Protein AF-A0A7C0UW27-F1 (afdb_monomer)

Sequence (219 aa):
MDDLLSWKDFNLKDKTIAVRADLNLPYNPETEELSENPRLYKHVETIKKLQEFRAKIVVLAHQGRKGKSDFISLEKHAELLKKYLGNVKFIKFGESFDYIEKVREGEVVLLDNVRFYEDETADKSIEEHANSELVKKLSPLIDYFILDAFSVAHRCHASVVGFATLKPSLPGPVFETEQTELKKFLKEVETSKNNIFILGGAKLEEPLEIIDNFLDKDV

Nearest PDB structures (foldseek):
  2cun-assembly1_B  TM=8.878E-01  e=6.685E-21  Pyrococcus horikoshii OT3
  1vpe-assembly1_A  TM=8.265E-01  e=1.690E-17  Thermotoga maritima
  7zy7-assembly2_B  TM=8.129E-01  e=1.446E-14  Chlamydomonas reinhardtii
  7la1-assembly1_B  TM=8.405E-01  e=7.575E-14  Mycobacterium avium 104
  7zy7-assembly1_A  TM=8.047E-01  e=4.850E-14  Chlamydomonas reinhardtii

Structure (mmCIF, N/CA/C/O backbone):
data_AF-A0A7C0UW27-F1
#
_entry.id   AF-A0A7C0UW27-F1
#
loop_
_atom_site.group_PDB
_atom_site.id
_atom_site.type_symbol
_atom_site.label_atom_id
_atom_site.label_alt_id
_atom_site.label_comp_id
_atom_site.label_asym_id
_atom_site.label_entity_id
_atom_site.label_seq_id
_atom_site.pdbx_PDB_ins_code
_atom_site.Cartn_x
_atom_site.Cartn_y
_atom_site.Cartn_z
_atom_site.occupancy
_atom_site.B_iso_or_equiv
_atom_site.auth_seq_id
_atom_site.auth_comp_id
_atom_site.auth_asym_id
_atom_site.auth_atom_id
_atom_site.pdbx_PDB_model_num
ATOM 1 N N . MET A 1 1 ? -2.543 -2.556 -25.793 1.00 46.34 1 MET A N 1
ATOM 2 C CA . MET A 1 1 ? -2.722 -2.669 -24.328 1.00 46.34 1 MET A CA 1
ATOM 3 C C . MET A 1 1 ? -2.592 -1.264 -23.737 1.00 46.34 1 MET A C 1
ATOM 5 O O . MET A 1 1 ? -1.661 -0.976 -22.986 1.00 46.34 1 MET A O 1
ATOM 9 N N . ASP A 1 2 ? -3.505 -0.386 -24.166 1.00 49.19 2 ASP A N 1
ATOM 10 C CA . ASP A 1 2 ? -3.608 1.028 -23.764 1.00 49.19 2 ASP A CA 1
ATOM 11 C C . ASP A 1 2 ? -4.792 1.250 -22.799 1.00 49.19 2 ASP A C 1
ATOM 13 O O . ASP A 1 2 ? -5.138 2.379 -22.483 1.00 49.19 2 ASP A O 1
ATOM 17 N N . ASP A 1 3 ? -5.381 0.167 -22.280 1.00 54.66 3 ASP A N 1
ATOM 18 C CA . ASP A 1 3 ? -6.660 0.184 -21.559 1.00 54.66 3 ASP A CA 1
ATOM 19 C C . ASP A 1 3 ? -6.498 0.038 -20.036 1.00 54.66 3 ASP A C 1
ATOM 21 O O . ASP A 1 3 ? -7.248 -0.695 -19.390 1.00 54.66 3 ASP A O 1
ATOM 25 N N . LEU A 1 4 ? -5.497 0.689 -19.436 1.00 59.81 4 LEU A N 1
ATOM 26 C CA . LEU A 1 4 ? -5.495 0.855 -17.981 1.00 59.81 4 LEU A CA 1
ATOM 27 C C . LEU A 1 4 ? -6.217 2.154 -17.644 1.00 59.81 4 LEU A C 1
ATOM 29 O O . LEU A 1 4 ? -5.807 3.235 -18.054 1.00 59.81 4 LEU A O 1
ATOM 33 N N . LEU A 1 5 ? -7.303 2.014 -16.892 1.00 66.94 5 LEU A N 1
ATOM 34 C CA . LEU A 1 5 ? -8.060 3.116 -16.319 1.00 66.94 5 LEU A CA 1
ATOM 35 C C . LEU A 1 5 ? -7.128 3.988 -15.469 1.00 66.94 5 LEU A C 1
ATOM 37 O O . LEU A 1 5 ? -6.545 3.481 -14.511 1.00 66.94 5 LEU A O 1
ATOM 41 N N . SER A 1 6 ? -6.980 5.277 -15.791 1.00 72.50 6 SER A N 1
ATOM 42 C CA . SER A 1 6 ? -6.187 6.167 -14.943 1.00 72.50 6 SER A CA 1
ATOM 43 C C . SER A 1 6 ? -6.997 6.543 -13.713 1.00 72.50 6 SER A C 1
ATOM 45 O O . SER A 1 6 ? -8.177 6.878 -13.801 1.00 72.50 6 SER A O 1
ATOM 47 N N . TRP A 1 7 ? -6.357 6.564 -12.546 1.00 73.62 7 TRP A N 1
ATOM 48 C CA . TRP A 1 7 ? -6.988 7.016 -11.301 1.00 73.62 7 TRP A CA 1
ATOM 49 C C . TRP A 1 7 ? -7.522 8.459 -11.376 1.00 73.62 7 TRP A C 1
ATOM 51 O O . TRP A 1 7 ? -8.413 8.821 -10.610 1.00 73.62 7 TRP A O 1
ATOM 61 N N . LYS A 1 8 ? -7.018 9.266 -12.320 1.00 73.31 8 LYS A N 1
ATOM 62 C CA . LYS A 1 8 ? -7.479 10.637 -12.599 1.00 73.31 8 LYS A CA 1
ATOM 63 C C . LYS A 1 8 ? -8.840 10.703 -13.290 1.00 73.31 8 LYS A C 1
ATOM 65 O O . LYS A 1 8 ? -9.497 11.737 -13.207 1.00 73.31 8 LYS A O 1
ATOM 70 N N . ASP A 1 9 ? -9.262 9.626 -13.946 1.00 77.25 9 ASP A N 1
ATOM 71 C CA . ASP A 1 9 ? -10.535 9.576 -14.673 1.00 77.25 9 ASP A CA 1
ATOM 72 C C . ASP A 1 9 ? -11.724 9.285 -13.738 1.00 77.25 9 ASP A C 1
ATOM 74 O O . ASP A 1 9 ? -12.884 9.326 -14.151 1.00 77.25 9 ASP A O 1
ATOM 78 N N . PHE A 1 10 ? -11.449 9.009 -12.457 1.00 79.81 10 PHE A N 1
ATOM 79 C CA . PHE A 1 10 ? -12.443 8.627 -11.461 1.00 79.81 10 PHE A CA 1
ATOM 80 C C . PHE A 1 10 ? -12.701 9.748 -10.464 1.00 79.81 10 PHE A C 1
ATOM 82 O O . PHE A 1 10 ? -11.793 10.412 -9.966 1.00 79.81 10 PHE A O 1
ATOM 89 N N . ASN A 1 11 ? -13.972 9.913 -10.098 1.00 86.50 11 ASN A N 1
ATOM 90 C CA . ASN A 1 11 ? -14.336 10.773 -8.983 1.00 86.50 11 ASN A CA 1
ATOM 91 C C . ASN A 1 11 ? -14.043 10.056 -7.654 1.00 86.50 11 ASN A C 1
ATOM 93 O O . ASN A 1 11 ? -14.846 9.247 -7.184 1.00 86.50 11 ASN A O 1
ATOM 97 N N . LEU A 1 12 ? -12.886 10.363 -7.065 1.00 91.31 12 LEU A N 1
ATOM 98 C CA . LEU A 1 12 ? -12.426 9.792 -5.793 1.00 91.31 12 LEU A CA 1
ATOM 99 C C . LEU A 1 12 ? -12.875 10.601 -4.565 1.00 91.31 12 LEU A C 1
ATOM 101 O O . LEU A 1 12 ? -12.578 10.223 -3.431 1.00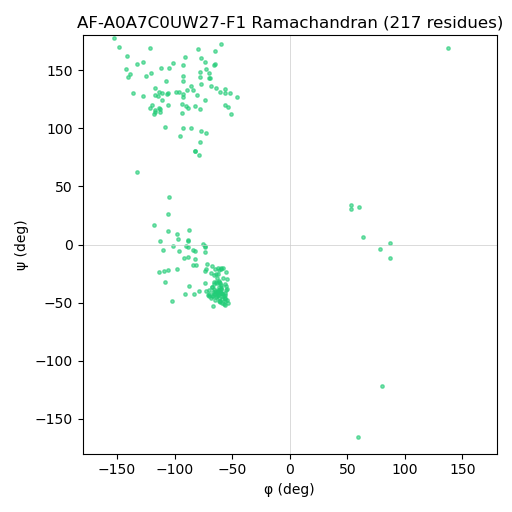 91.31 12 LEU A O 1
ATOM 105 N N . LYS A 1 13 ? -13.594 11.708 -4.769 1.00 93.75 13 LYS A N 1
ATOM 106 C CA . LYS A 1 13 ? -14.084 12.551 -3.680 1.00 93.75 13 LYS A CA 1
ATOM 107 C C . LYS A 1 13 ? -15.091 11.799 -2.809 1.00 93.75 13 LYS A C 1
ATOM 109 O O . LYS A 1 13 ? -15.999 11.155 -3.328 1.00 93.75 13 LYS A O 1
ATOM 114 N N . ASP A 1 14 ? -14.938 11.911 -1.490 1.00 94.19 14 ASP A N 1
ATOM 115 C CA . ASP A 1 14 ? -15.786 11.295 -0.454 1.00 94.19 14 ASP A CA 1
ATOM 116 C C . ASP A 1 14 ? -15.775 9.751 -0.457 1.00 94.19 14 ASP A C 1
ATOM 118 O O . ASP A 1 14 ? -16.502 9.112 0.310 1.00 94.19 14 ASP A O 1
ATOM 122 N N . LYS A 1 15 ? -14.918 9.149 -1.291 1.00 96.88 15 LYS A N 1
ATOM 123 C CA . LYS A 1 15 ? -14.744 7.705 -1.449 1.00 96.88 15 LYS A CA 1
ATOM 124 C C . LYS A 1 15 ? -13.645 7.176 -0.545 1.00 96.88 15 LYS A C 1
ATOM 126 O O . LYS A 1 15 ? -12.639 7.853 -0.330 1.00 96.88 15 LYS A O 1
ATOM 131 N N . THR A 1 16 ? -13.823 5.958 -0.041 1.00 98.06 16 THR A N 1
ATOM 132 C CA . THR A 1 16 ? -12.788 5.260 0.723 1.00 98.06 16 THR A CA 1
ATOM 133 C C . THR A 1 16 ? -11.883 4.477 -0.215 1.00 98.06 16 THR A C 1
ATOM 135 O O . THR A 1 16 ? -12.319 3.564 -0.912 1.00 98.06 16 THR A O 1
ATOM 138 N N . ILE A 1 17 ? -10.606 4.839 -0.241 1.00 97.75 17 ILE A N 1
ATOM 139 C CA . ILE A 1 17 ? -9.614 4.325 -1.179 1.00 97.75 17 ILE A CA 1
ATOM 140 C C . ILE A 1 17 ? -8.585 3.510 -0.405 1.00 97.75 17 ILE A C 1
ATOM 142 O O . ILE A 1 17 ? -7.861 4.060 0.426 1.00 97.75 17 ILE A O 1
ATOM 146 N N . ALA A 1 18 ? -8.487 2.212 -0.696 1.00 98.38 18 ALA A N 1
ATOM 147 C CA . ALA A 1 18 ? -7.334 1.430 -0.268 1.00 98.38 18 ALA A CA 1
ATOM 148 C C . ALA A 1 18 ? -6.168 1.670 -1.227 1.00 98.38 18 ALA A C 1
ATOM 150 O O . ALA A 1 18 ? -6.324 1.502 -2.432 1.00 98.38 18 ALA A O 1
ATOM 151 N N . VAL A 1 19 ? -4.994 2.014 -0.706 1.00 98.25 19 VAL A N 1
ATOM 152 C CA . VAL A 1 19 ? -3.784 2.254 -1.497 1.00 98.25 19 VAL A CA 1
ATOM 153 C C . VAL A 1 19 ? -2.692 1.302 -1.046 1.00 98.25 19 VAL A C 1
ATOM 155 O O . VAL A 1 19 ? -2.224 1.372 0.091 1.00 98.25 19 VAL A O 1
ATOM 158 N N . ARG A 1 20 ? -2.240 0.428 -1.945 1.00 98.50 20 ARG A N 1
ATOM 159 C CA . ARG A 1 20 ? -1.080 -0.430 -1.713 1.00 98.50 20 ARG A CA 1
ATOM 160 C C . ARG A 1 20 ? 0.200 0.318 -2.076 1.00 98.50 20 ARG A C 1
ATOM 162 O O . ARG A 1 20 ? 0.559 0.387 -3.248 1.00 98.50 20 ARG A O 1
ATOM 169 N N . ALA A 1 21 ? 0.887 0.848 -1.065 1.00 98.38 21 ALA A N 1
ATOM 170 C CA . ALA A 1 21 ? 2.138 1.599 -1.195 1.00 98.38 21 ALA A CA 1
ATOM 171 C C . ALA A 1 21 ? 3.369 0.746 -0.836 1.00 98.38 21 ALA A C 1
ATOM 173 O O . ALA A 1 21 ? 3.273 -0.224 -0.075 1.00 98.38 21 ALA A O 1
ATOM 174 N N . ASP A 1 22 ? 4.542 1.106 -1.360 1.00 97.50 22 ASP A N 1
ATOM 175 C CA . ASP A 1 22 ? 5.813 0.491 -0.971 1.00 97.50 22 ASP A CA 1
ATOM 176 C C . ASP A 1 22 ? 6.498 1.333 0.112 1.00 97.50 22 ASP A C 1
ATOM 178 O O . ASP A 1 22 ? 7.236 2.279 -0.163 1.00 97.50 22 ASP A O 1
ATOM 182 N N . LEU A 1 23 ? 6.237 0.966 1.367 1.00 97.50 23 LEU A N 1
ATOM 183 C CA . LEU A 1 23 ? 6.883 1.543 2.547 1.00 97.50 23 LEU A CA 1
ATOM 184 C C . LEU A 1 23 ? 7.914 0.584 3.161 1.00 97.50 23 LEU A C 1
ATOM 186 O O . LEU A 1 23 ? 8.171 0.649 4.360 1.00 97.50 23 LEU A O 1
ATOM 190 N N . ASN A 1 24 ? 8.496 -0.319 2.364 1.00 97.19 24 ASN A N 1
ATOM 191 C CA . ASN A 1 24 ? 9.590 -1.163 2.829 1.00 97.19 24 ASN A CA 1
ATOM 192 C C . ASN A 1 24 ? 10.889 -0.342 2.836 1.00 97.19 24 ASN A C 1
ATOM 194 O O . ASN A 1 24 ? 11.604 -0.269 1.831 1.00 97.19 24 ASN A O 1
ATOM 198 N N . LEU A 1 25 ? 11.148 0.330 3.954 1.00 96.50 25 LEU A N 1
ATOM 199 C CA . LEU A 1 25 ? 12.251 1.268 4.130 1.00 96.50 25 LEU A CA 1
ATOM 200 C C . LEU A 1 25 ? 13.488 0.564 4.705 1.00 96.50 25 LEU A C 1
ATOM 202 O O . LEU A 1 25 ? 13.354 -0.453 5.393 1.00 96.50 25 LEU A O 1
ATOM 206 N N . PRO A 1 26 ? 14.702 1.092 4.457 1.00 95.25 26 PRO A N 1
ATOM 207 C CA . PRO A 1 26 ? 15.886 0.648 5.175 1.00 95.25 26 PRO A CA 1
ATOM 208 C C . PRO A 1 26 ? 15.676 0.813 6.681 1.00 95.25 26 PRO A C 1
ATOM 210 O O . PRO A 1 26 ? 15.264 1.878 7.147 1.00 95.25 26 PRO A O 1
ATOM 213 N N . TYR A 1 27 ? 15.959 -0.254 7.418 1.00 95.69 27 TYR A N 1
ATOM 214 C CA . TYR A 1 27 ? 15.773 -0.334 8.858 1.00 95.69 27 TYR A CA 1
ATOM 215 C C . TYR A 1 27 ? 17.072 -0.789 9.513 1.00 95.69 27 TYR A C 1
ATOM 217 O O . TYR A 1 27 ? 17.643 -1.806 9.109 1.00 95.69 27 TYR A O 1
ATOM 225 N N . ASN A 1 28 ? 17.531 -0.044 10.515 1.00 95.69 28 ASN A N 1
ATOM 226 C CA . ASN A 1 28 ? 18.658 -0.451 11.340 1.00 95.69 28 ASN A CA 1
ATOM 227 C C . ASN A 1 28 ? 18.124 -1.191 12.579 1.00 95.69 28 ASN A C 1
ATOM 229 O O . ASN A 1 28 ? 17.487 -0.553 13.409 1.00 95.69 28 ASN A O 1
ATOM 233 N N . PRO A 1 29 ? 18.368 -2.502 12.744 1.00 92.94 29 PRO A N 1
ATOM 234 C CA . PRO A 1 29 ? 17.862 -3.251 13.892 1.00 92.94 29 PRO A CA 1
ATOM 235 C C . PRO A 1 29 ? 18.564 -2.923 15.217 1.00 92.94 29 PRO A C 1
ATOM 237 O O . PRO A 1 29 ? 18.024 -3.263 16.262 1.00 92.94 29 PRO A O 1
ATOM 240 N N . GLU A 1 30 ? 19.737 -2.286 15.194 1.00 94.19 30 GLU A N 1
ATOM 241 C CA . GLU A 1 30 ? 20.477 -1.907 16.406 1.00 94.19 30 GLU A CA 1
ATOM 242 C C . GLU A 1 30 ? 19.970 -0.586 16.992 1.00 94.19 30 GLU A C 1
ATOM 244 O O . GLU A 1 30 ? 19.803 -0.470 18.203 1.00 94.19 30 GLU A O 1
ATOM 249 N N . THR A 1 31 ? 19.711 0.408 16.136 1.00 95.06 31 THR A N 1
ATOM 250 C CA . THR A 1 31 ? 19.151 1.710 16.551 1.00 95.06 31 THR A CA 1
ATOM 251 C C . THR A 1 31 ? 17.625 1.740 16.486 1.00 95.06 31 THR A C 1
ATOM 253 O O . THR A 1 31 ? 16.985 2.661 16.987 1.00 95.06 31 THR A O 1
ATOM 256 N N . GLU A 1 32 ? 17.042 0.722 15.857 1.00 92.62 32 GLU A N 1
ATOM 257 C CA . GLU A 1 32 ? 15.642 0.628 15.474 1.00 92.62 32 GLU A CA 1
ATOM 258 C C . GLU A 1 32 ? 15.122 1.821 14.646 1.00 92.62 32 GLU A C 1
ATOM 260 O O . GLU A 1 32 ? 13.939 2.186 14.717 1.00 92.62 32 GLU A O 1
ATOM 265 N N . GLU A 1 33 ? 15.999 2.444 13.861 1.00 93.75 33 GLU A N 1
ATOM 266 C CA . GLU A 1 33 ? 15.680 3.615 13.046 1.00 93.75 33 GLU A CA 1
ATOM 267 C C . GLU A 1 33 ? 15.247 3.231 11.628 1.00 93.75 33 GLU A C 1
ATOM 269 O O . GLU A 1 33 ? 15.823 2.346 10.988 1.00 93.75 33 GLU A O 1
ATOM 274 N N . LEU A 1 34 ? 14.246 3.952 11.113 1.00 94.94 34 LEU A N 1
ATOM 275 C CA . LEU A 1 34 ? 13.832 3.906 9.712 1.00 94.94 34 LEU A CA 1
ATOM 276 C C . LEU A 1 34 ? 14.493 5.044 8.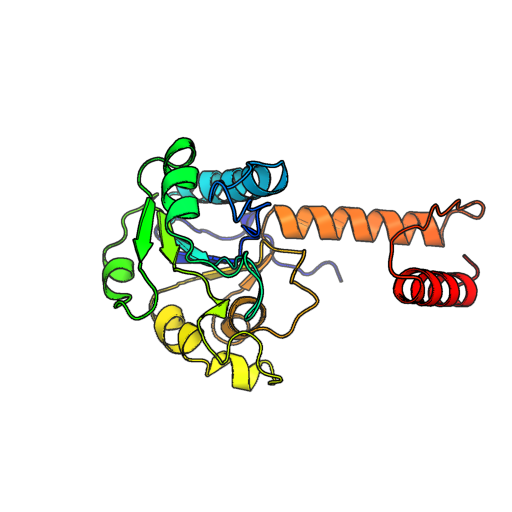943 1.00 94.94 34 LEU A C 1
ATOM 278 O O . LEU A 1 34 ? 14.411 6.203 9.348 1.00 94.94 34 LEU A O 1
ATOM 282 N N . SER A 1 35 ? 15.095 4.719 7.802 1.00 94.31 35 SER A N 1
ATOM 283 C CA . SER A 1 35 ? 15.672 5.723 6.910 1.00 94.31 35 SER A CA 1
ATOM 284 C C . SER A 1 35 ? 14.674 6.153 5.843 1.00 94.31 35 SER A C 1
ATOM 286 O O . SER A 1 35 ? 14.129 5.336 5.098 1.00 94.31 35 SER A O 1
ATOM 288 N N . GLU A 1 36 ? 14.471 7.461 5.738 1.00 94.94 36 GLU A N 1
ATOM 289 C CA . GLU A 1 36 ? 13.678 8.068 4.675 1.00 94.94 36 GLU A CA 1
ATOM 290 C C . GLU A 1 36 ? 14.418 7.962 3.338 1.00 94.94 36 GLU A C 1
ATOM 292 O O . GLU A 1 36 ? 15.645 8.060 3.275 1.00 94.94 36 GLU A O 1
ATOM 297 N N . ASN A 1 37 ? 13.687 7.746 2.247 1.00 93.81 37 ASN A N 1
ATOM 298 C CA . ASN A 1 37 ? 14.280 7.589 0.923 1.00 93.81 37 ASN A CA 1
ATOM 299 C C . ASN A 1 37 ? 13.338 8.123 -0.175 1.00 93.81 37 ASN A C 1
ATOM 301 O O . ASN A 1 37 ? 12.165 8.393 0.092 1.00 93.81 37 ASN A O 1
ATOM 305 N N . PRO A 1 38 ? 13.806 8.248 -1.432 1.00 94.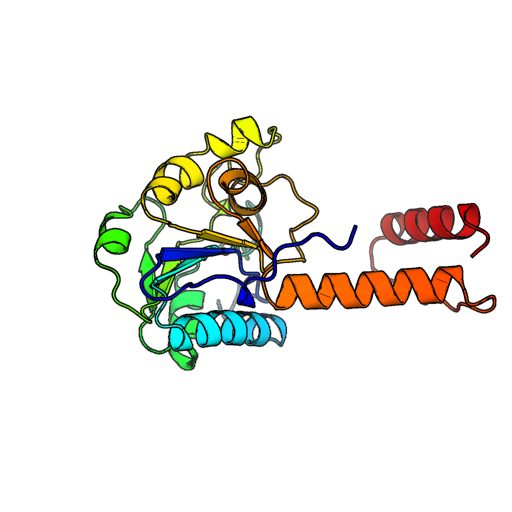25 38 PRO A N 1
ATOM 306 C CA . PRO A 1 38 ? 12.974 8.730 -2.537 1.00 94.25 38 PRO A CA 1
ATOM 307 C C . PRO A 1 38 ? 11.669 7.951 -2.747 1.00 94.25 38 PRO A C 1
ATOM 309 O O . PRO A 1 38 ? 10.673 8.521 -3.185 1.00 94.25 38 PRO A O 1
ATOM 312 N N . ARG A 1 39 ? 11.648 6.655 -2.412 1.00 92.12 39 ARG A N 1
ATOM 313 C CA . ARG A 1 39 ? 10.457 5.808 -2.533 1.00 92.12 39 ARG A CA 1
ATOM 314 C C . ARG A 1 39 ? 9.360 6.233 -1.557 1.00 92.12 39 ARG A C 1
ATOM 316 O O . ARG A 1 39 ? 8.210 6.345 -1.973 1.00 92.12 39 ARG A O 1
ATOM 323 N N . LEU A 1 40 ? 9.712 6.515 -0.300 1.00 96.38 40 LEU A N 1
ATOM 324 C CA . LEU A 1 40 ? 8.773 7.066 0.681 1.00 96.38 40 LEU A CA 1
ATOM 325 C C . LEU A 1 40 ? 8.108 8.331 0.134 1.00 96.38 40 LEU A C 1
ATOM 327 O O . LEU A 1 40 ? 6.884 8.431 0.138 1.00 96.38 40 LEU A O 1
ATOM 331 N N . TYR A 1 41 ? 8.911 9.272 -0.370 1.00 97.62 41 TYR A N 1
ATOM 332 C CA . TYR A 1 41 ? 8.408 10.559 -0.847 1.00 97.62 41 TYR A CA 1
ATOM 333 C C . TYR A 1 41 ? 7.452 10.410 -2.035 1.00 97.62 41 TYR A C 1
ATOM 335 O O . TYR A 1 41 ? 6.392 11.031 -2.028 1.00 97.62 41 TYR A O 1
ATOM 343 N N . LYS A 1 42 ? 7.752 9.519 -2.990 1.00 97.19 42 LYS A N 1
ATOM 344 C CA . LYS A 1 42 ? 6.849 9.210 -4.113 1.00 97.19 42 LYS A CA 1
ATOM 345 C C . LYS A 1 42 ? 5.461 8.749 -3.635 1.00 97.19 42 LYS A C 1
ATOM 347 O O . LYS A 1 42 ? 4.447 9.247 -4.116 1.00 97.19 42 LYS A O 1
ATOM 352 N N . HIS A 1 43 ? 5.393 7.841 -2.660 1.00 97.81 43 HIS A N 1
ATOM 353 C CA . HIS A 1 43 ? 4.104 7.368 -2.134 1.00 97.81 43 HIS A CA 1
ATOM 354 C C . HIS A 1 43 ? 3.401 8.398 -1.243 1.00 97.81 43 HIS A C 1
ATOM 356 O O . HIS A 1 43 ? 2.174 8.492 -1.259 1.00 97.81 43 HIS A O 1
ATOM 362 N N . VAL A 1 44 ? 4.156 9.210 -0.499 1.00 98.19 44 VAL A N 1
ATOM 363 C CA . VAL A 1 44 ? 3.611 10.367 0.227 1.00 98.19 44 VAL A CA 1
ATOM 364 C C . VAL A 1 44 ? 2.932 11.334 -0.743 1.00 98.19 44 VAL A C 1
ATOM 366 O O . VAL A 1 44 ? 1.835 11.801 -0.452 1.00 98.19 44 VAL A O 1
ATOM 369 N N . GLU A 1 45 ? 3.526 11.607 -1.907 1.00 97.44 45 GLU A N 1
ATOM 370 C CA . GLU A 1 45 ? 2.900 12.440 -2.940 1.00 97.44 45 GLU A CA 1
ATOM 371 C C . GLU A 1 45 ? 1.608 11.826 -3.488 1.00 97.44 45 GLU A C 1
ATOM 373 O O . GLU A 1 45 ? 0.627 12.549 -3.665 1.00 97.44 45 GLU A O 1
ATOM 378 N N . THR A 1 46 ? 1.567 10.507 -3.717 1.00 96.56 46 THR A N 1
ATOM 379 C CA . THR A 1 46 ? 0.320 9.815 -4.085 1.00 96.56 46 THR A CA 1
ATOM 380 C C . THR A 1 46 ? -0.764 10.048 -3.033 1.00 96.56 46 THR A C 1
ATOM 382 O O . THR A 1 46 ? -1.880 10.443 -3.371 1.00 96.56 46 THR A O 1
ATOM 385 N N . ILE A 1 47 ? -0.444 9.856 -1.751 1.00 97.69 47 ILE A N 1
ATOM 386 C CA . ILE A 1 47 ? -1.425 10.009 -0.671 1.00 97.69 47 ILE A CA 1
ATOM 387 C C . ILE A 1 47 ? -1.874 11.470 -0.538 1.00 97.69 47 ILE A C 1
ATOM 389 O O . ILE A 1 47 ? -3.070 11.719 -0.403 1.00 97.69 47 ILE A O 1
ATOM 393 N N . LYS A 1 48 ? -0.961 12.442 -0.662 1.00 97.12 48 LYS A N 1
ATOM 394 C CA . LYS A 1 48 ? -1.307 13.874 -0.665 1.00 97.12 48 LYS A CA 1
ATOM 395 C C . LYS A 1 48 ? -2.300 14.226 -1.767 1.00 97.12 48 LYS A C 1
ATOM 397 O O . LYS A 1 48 ? -3.285 14.899 -1.489 1.00 97.12 48 LYS A O 1
ATOM 402 N N . LYS A 1 49 ? -2.105 13.715 -2.986 1.00 95.19 49 LYS A N 1
ATOM 403 C CA . LYS A 1 49 ? -3.055 13.929 -4.093 1.00 95.19 49 LYS A CA 1
ATOM 404 C C . LYS A 1 49 ? -4.446 13.381 -3.766 1.00 95.19 49 LYS A C 1
ATOM 406 O O . LYS A 1 49 ? -5.451 14.015 -4.069 1.00 95.19 49 LYS A O 1
ATOM 411 N N . LEU A 1 50 ? -4.527 12.232 -3.095 1.00 95.75 50 LEU A N 1
ATOM 412 C CA . LEU A 1 50 ? -5.809 11.694 -2.630 1.00 95.75 50 LEU A CA 1
ATOM 413 C C . LEU A 1 50 ? -6.435 12.557 -1.522 1.00 95.75 50 LEU A C 1
ATOM 415 O O . LEU A 1 50 ? -7.654 12.740 -1.515 1.00 95.75 50 LEU A O 1
ATOM 419 N N . GLN A 1 51 ? -5.628 13.135 -0.622 1.00 95.56 51 GLN A N 1
ATOM 420 C CA . GLN A 1 51 ? -6.116 14.106 0.367 1.00 95.56 51 GLN A CA 1
ATOM 421 C C . GLN A 1 51 ? -6.671 15.368 -0.311 1.00 95.56 51 GLN A C 1
ATOM 423 O O . GLN A 1 51 ? -7.736 15.847 0.075 1.00 95.56 51 GLN A O 1
ATOM 428 N N . GLU A 1 52 ? -6.002 15.877 -1.350 1.00 94.00 52 GLU A N 1
ATOM 429 C CA . GLU A 1 52 ? -6.459 17.022 -2.155 1.00 94.00 52 GLU A CA 1
ATOM 430 C C . GLU A 1 52 ? -7.796 16.736 -2.853 1.00 94.00 52 GLU A C 1
ATOM 432 O O . GLU A 1 52 ? -8.672 17.601 -2.911 1.00 94.00 52 GLU A O 1
ATOM 437 N N . PHE A 1 53 ? -8.002 15.497 -3.306 1.00 92.75 53 PHE A N 1
ATOM 438 C CA . PHE A 1 53 ? -9.284 15.026 -3.836 1.00 92.75 53 PHE A CA 1
ATOM 439 C C . PHE A 1 53 ? -10.357 14.796 -2.772 1.00 92.75 53 PHE A C 1
ATOM 441 O O . PHE A 1 53 ? -11.489 14.471 -3.124 1.00 92.75 53 PHE A O 1
ATOM 448 N N . ARG A 1 54 ? -10.040 15.000 -1.487 1.00 95.06 54 ARG A N 1
ATOM 449 C CA . ARG A 1 54 ? -10.944 14.764 -0.352 1.00 95.06 54 ARG A CA 1
ATOM 450 C C . ARG A 1 54 ? -11.402 13.303 -0.269 1.00 95.06 54 ARG A C 1
ATOM 452 O O . ARG A 1 54 ? -12.510 13.012 0.174 1.00 95.06 54 ARG A O 1
ATOM 459 N N . ALA A 1 55 ? -10.546 12.374 -0.687 1.00 96.50 55 ALA A N 1
ATOM 460 C CA . ALA A 1 55 ? -10.759 10.948 -0.478 1.00 96.50 55 ALA A CA 1
ATOM 461 C C . ALA A 1 55 ? -10.510 10.567 0.992 1.00 96.50 55 ALA A C 1
ATOM 463 O O . ALA A 1 55 ? -9.770 11.243 1.708 1.00 96.50 55 ALA A O 1
ATOM 464 N N . LYS A 1 56 ? -11.101 9.461 1.440 1.00 97.81 56 LYS A N 1
ATOM 465 C CA . LYS A 1 56 ? -10.791 8.801 2.717 1.00 97.81 56 LYS A CA 1
ATOM 466 C C . LYS A 1 56 ? -9.755 7.721 2.429 1.00 97.81 56 LYS A C 1
ATOM 468 O O . LYS A 1 56 ? -10.015 6.854 1.599 1.00 97.81 56 LYS A O 1
ATOM 473 N N . ILE A 1 57 ? -8.575 7.763 3.041 1.00 98.44 57 ILE A N 1
ATOM 474 C CA . ILE A 1 57 ? -7.445 6.946 2.569 1.00 98.44 57 ILE A CA 1
ATOM 475 C C . ILE A 1 57 ? -7.110 5.836 3.563 1.00 98.44 57 ILE A C 1
ATOM 477 O O . ILE A 1 57 ? -6.903 6.100 4.743 1.00 98.44 57 ILE A O 1
ATOM 481 N N . VAL A 1 58 ? -6.988 4.602 3.071 1.00 98.69 58 VAL A N 1
ATOM 482 C CA . VAL A 1 58 ? -6.488 3.444 3.822 1.00 98.69 58 VAL A CA 1
ATOM 483 C C . VAL A 1 58 ? -5.217 2.931 3.151 1.00 98.69 58 VAL A C 1
ATOM 485 O O . VAL A 1 58 ? -5.249 2.414 2.041 1.00 98.69 58 VAL A O 1
ATOM 488 N N . VAL A 1 59 ? -4.076 3.065 3.813 1.00 98.81 59 VAL A N 1
ATOM 489 C CA . VAL A 1 59 ? -2.766 2.676 3.293 1.00 98.81 59 VAL A CA 1
ATOM 490 C C . VAL A 1 59 ? -2.438 1.249 3.721 1.00 98.81 59 VAL A C 1
ATOM 492 O O . VAL A 1 59 ? -2.495 0.905 4.903 1.00 98.81 59 VAL A O 1
ATOM 495 N N . LEU A 1 60 ? -2.055 0.436 2.739 1.00 98.81 60 LEU A N 1
ATOM 496 C CA . LEU A 1 60 ? -1.561 -0.926 2.894 1.00 98.81 60 LEU A CA 1
ATOM 497 C C . LEU A 1 60 ? -0.075 -0.960 2.539 1.00 98.81 60 LEU A C 1
ATOM 499 O O . LEU A 1 60 ? 0.326 -0.593 1.431 1.00 98.81 60 LEU A O 1
ATOM 503 N N . ALA A 1 61 ? 0.745 -1.439 3.464 1.00 98.56 61 ALA A N 1
ATOM 504 C CA . ALA A 1 61 ? 2.192 -1.495 3.314 1.00 98.56 61 ALA A CA 1
ATOM 505 C C . ALA A 1 61 ? 2.766 -2.783 3.917 1.00 98.56 61 ALA A C 1
ATOM 507 O O . ALA A 1 61 ? 2.116 -3.460 4.709 1.00 98.56 61 ALA A O 1
ATOM 508 N N . HIS A 1 62 ? 3.991 -3.139 3.532 1.00 98.44 62 HIS A N 1
ATOM 509 C CA . HIS A 1 62 ? 4.752 -4.170 4.235 1.00 98.44 62 HIS A CA 1
ATOM 510 C C . HIS A 1 62 ? 6.134 -3.637 4.607 1.00 98.44 62 HIS A C 1
ATOM 512 O O . HIS A 1 62 ? 6.651 -2.758 3.921 1.00 98.44 62 HIS A O 1
ATOM 518 N N . GLN A 1 63 ? 6.742 -4.239 5.626 1.00 97.94 63 GLN A N 1
ATOM 519 C CA . GLN A 1 63 ? 8.134 -4.016 6.011 1.00 97.94 63 GLN A CA 1
ATOM 520 C C . GLN A 1 63 ? 8.799 -5.367 6.308 1.00 97.94 63 GLN A C 1
ATOM 522 O O . GLN A 1 63 ? 8.235 -6.205 7.014 1.00 97.94 63 GLN A O 1
ATOM 527 N N . GLY A 1 64 ? 9.974 -5.604 5.728 1.00 96.25 64 GLY A N 1
ATOM 528 C CA . GLY A 1 64 ? 10.760 -6.815 5.958 1.00 96.25 64 GLY A CA 1
ATOM 529 C C . GLY A 1 64 ? 10.054 -8.122 5.595 1.00 96.25 64 GLY A C 1
ATOM 530 O O . GLY A 1 64 ? 9.052 -8.153 4.870 1.00 96.25 64 GLY A O 1
ATOM 531 N N . ARG A 1 65 ? 10.604 -9.248 6.055 1.00 94.50 65 ARG A N 1
ATOM 532 C CA . ARG A 1 65 ? 10.072 -10.605 5.804 1.00 94.50 65 ARG A CA 1
ATOM 533 C C . ARG A 1 65 ? 10.190 -11.471 7.053 1.00 94.50 65 ARG A C 1
ATOM 535 O O . ARG A 1 65 ? 11.200 -11.381 7.740 1.00 94.50 65 ARG A O 1
ATOM 542 N N . LYS A 1 66 ? 9.217 -12.356 7.303 1.00 92.50 66 LYS A N 1
ATOM 543 C CA . LYS A 1 66 ? 9.219 -13.278 8.456 1.00 92.50 66 LYS A CA 1
ATOM 544 C C . LYS A 1 66 ? 10.591 -13.952 8.615 1.00 92.50 66 LYS A C 1
ATOM 546 O O . LYS A 1 66 ? 11.131 -14.503 7.657 1.00 92.50 66 LYS A O 1
ATOM 551 N N . GLY A 1 67 ? 11.168 -13.854 9.814 1.00 93.00 67 GLY A N 1
ATOM 552 C CA . GLY A 1 67 ? 12.510 -14.363 10.129 1.00 93.00 67 GLY A CA 1
ATOM 553 C C . GLY A 1 67 ? 13.676 -13.405 9.836 1.00 93.00 67 GLY A C 1
ATOM 554 O O . GLY A 1 67 ? 14.827 -13.780 10.052 1.00 93.00 67 GLY A O 1
ATOM 555 N N . LYS A 1 68 ? 13.421 -12.183 9.357 1.00 95.12 68 LYS A N 1
ATOM 556 C CA . LYS A 1 68 ? 14.423 -11.114 9.223 1.00 95.12 68 LYS A CA 1
ATOM 557 C C . LYS A 1 68 ? 14.243 -10.060 10.314 1.00 95.12 68 LYS A C 1
ATOM 559 O O . LYS A 1 68 ? 13.137 -9.851 10.804 1.00 95.12 68 LYS A O 1
ATOM 564 N N . SER A 1 69 ? 15.338 -9.401 10.686 1.00 94.94 69 SER A N 1
ATOM 565 C CA . SER A 1 69 ? 15.366 -8.382 11.744 1.00 94.94 69 SER A CA 1
ATOM 566 C C . SER A 1 69 ? 14.589 -7.112 11.390 1.00 94.94 69 SER A C 1
ATOM 568 O O . SER A 1 69 ? 14.217 -6.357 12.280 1.00 94.94 69 SER A O 1
ATOM 570 N N . ASP A 1 70 ? 14.312 -6.894 10.106 1.00 95.50 70 ASP A N 1
ATOM 571 C CA . ASP A 1 70 ? 13.488 -5.800 9.601 1.00 95.50 70 ASP A CA 1
ATOM 572 C C . ASP A 1 70 ? 11.994 -6.150 9.536 1.00 95.50 70 ASP A C 1
ATOM 574 O O . ASP A 1 70 ? 11.209 -5.346 9.051 1.00 95.50 70 ASP A O 1
ATOM 578 N N . PHE A 1 71 ? 11.562 -7.327 10.000 1.00 97.75 71 PHE A N 1
ATOM 579 C CA . PHE A 1 71 ? 10.151 -7.717 10.018 1.00 97.75 71 PHE A CA 1
ATOM 580 C C . PHE A 1 71 ? 9.426 -7.146 11.235 1.00 97.75 71 PHE A C 1
ATOM 582 O O . PHE A 1 71 ? 9.229 -7.821 12.244 1.00 97.75 71 PHE A O 1
ATOM 589 N N . ILE A 1 72 ? 9.051 -5.876 11.126 1.00 97.62 72 ILE A N 1
ATOM 590 C CA . ILE A 1 72 ? 8.503 -5.084 12.228 1.00 97.62 72 ILE A CA 1
ATOM 591 C C . ILE A 1 72 ? 7.102 -4.547 11.919 1.00 97.62 72 ILE A C 1
ATOM 593 O O . ILE A 1 72 ? 6.627 -4.605 10.782 1.00 97.62 72 ILE A O 1
ATOM 597 N N . SER A 1 73 ? 6.446 -4.019 12.953 1.00 98.19 73 SER A N 1
ATOM 598 C CA . SER A 1 73 ? 5.198 -3.261 12.827 1.00 98.19 73 SER A CA 1
ATOM 599 C C . SER A 1 73 ? 5.420 -1.942 12.078 1.00 98.19 73 SER A C 1
ATOM 601 O O . SER A 1 73 ? 6.519 -1.384 12.099 1.00 98.19 73 SER A O 1
ATOM 603 N N . LEU A 1 74 ? 4.363 -1.422 11.450 1.00 98.56 74 LEU A N 1
ATOM 604 C CA . LEU A 1 74 ? 4.384 -0.137 10.745 1.00 98.56 74 LEU A CA 1
ATOM 605 C C . LEU A 1 74 ? 4.078 1.074 11.640 1.00 98.56 74 LEU A C 1
ATOM 607 O O . LEU A 1 74 ? 3.865 2.174 11.135 1.00 98.56 74 LEU A O 1
ATOM 611 N N . GLU A 1 75 ? 4.075 0.912 12.963 1.00 97.75 75 GLU A N 1
ATOM 612 C CA . GLU A 1 75 ? 3.848 2.014 13.908 1.00 97.75 75 GLU A CA 1
ATOM 613 C C . GLU A 1 75 ? 4.852 3.164 13.702 1.00 97.75 75 GLU A C 1
ATOM 615 O O . GLU A 1 75 ? 4.467 4.330 13.604 1.00 97.75 75 GLU A O 1
ATOM 620 N N . LYS A 1 76 ? 6.138 2.842 13.507 1.00 96.75 76 LYS A N 1
ATOM 621 C CA . LYS A 1 76 ? 7.176 3.843 13.202 1.00 96.75 76 LYS A CA 1
ATOM 622 C C . LYS A 1 76 ? 6.958 4.511 11.842 1.00 96.75 76 LYS A C 1
ATOM 624 O O . LYS A 1 76 ? 7.231 5.702 11.694 1.00 96.75 76 LYS A O 1
ATOM 629 N N . HIS A 1 77 ? 6.425 3.782 10.860 1.00 98.12 77 HIS A N 1
ATOM 630 C CA . HIS A 1 77 ? 6.030 4.357 9.573 1.00 98.12 77 HIS A CA 1
ATOM 631 C C . HIS A 1 77 ? 4.841 5.303 9.731 1.00 98.12 77 HIS A C 1
ATOM 633 O O . HIS A 1 77 ? 4.824 6.337 9.074 1.00 98.12 77 HIS A O 1
ATOM 639 N N . ALA A 1 78 ? 3.882 5.009 10.615 1.00 98.00 78 ALA A N 1
ATOM 640 C CA . ALA A 1 78 ? 2.778 5.923 10.905 1.00 98.00 78 ALA A CA 1
ATOM 641 C C . ALA A 1 78 ? 3.299 7.253 11.469 1.00 98.00 78 ALA A C 1
ATOM 643 O O . ALA A 1 78 ? 2.941 8.308 10.949 1.00 98.00 78 ALA A O 1
ATOM 644 N N . GLU A 1 79 ? 4.189 7.215 12.468 1.00 96.38 79 GLU A N 1
ATOM 645 C CA . GLU A 1 79 ? 4.815 8.426 13.026 1.00 96.38 79 GLU A CA 1
ATOM 646 C C . GLU A 1 79 ? 5.609 9.208 11.975 1.00 96.38 79 GLU A C 1
ATOM 648 O O . GLU A 1 79 ? 5.560 10.438 11.925 1.00 96.38 79 GLU A O 1
ATOM 653 N N . LEU A 1 80 ? 6.301 8.496 11.088 1.00 96.44 80 LEU A N 1
ATOM 654 C CA . LEU A 1 80 ? 7.024 9.105 9.983 1.00 96.44 80 LEU A CA 1
ATOM 655 C C . LEU A 1 80 ? 6.080 9.793 8.985 1.00 96.44 80 LEU A C 1
ATOM 657 O O . LEU A 1 80 ? 6.298 10.946 8.617 1.00 96.44 80 LEU A O 1
ATOM 661 N N . LEU A 1 81 ? 5.008 9.114 8.579 1.00 97.81 81 LEU A N 1
ATOM 662 C CA . LEU A 1 81 ? 4.017 9.643 7.644 1.00 97.81 81 LEU A CA 1
ATOM 663 C C . LEU A 1 81 ? 3.272 10.858 8.209 1.00 97.81 81 LEU A C 1
ATOM 665 O O . LEU A 1 81 ? 2.949 11.765 7.440 1.00 97.81 81 LEU A O 1
ATOM 669 N N . LYS A 1 82 ? 3.054 10.937 9.532 1.00 97.19 82 LYS A N 1
ATOM 670 C CA . LYS A 1 82 ? 2.435 12.113 10.173 1.00 97.19 82 LYS A CA 1
ATOM 671 C C . LYS A 1 82 ? 3.178 13.413 9.870 1.00 97.19 82 LYS A C 1
ATOM 673 O O . LYS A 1 82 ? 2.538 14.442 9.658 1.00 97.19 82 LYS A O 1
ATOM 678 N N . LYS A 1 83 ? 4.514 13.371 9.772 1.00 96.50 83 LYS A N 1
ATOM 679 C CA . LYS A 1 83 ? 5.339 14.545 9.425 1.00 96.50 83 LYS A CA 1
ATOM 680 C C . LYS A 1 83 ? 4.957 15.152 8.072 1.00 96.50 83 LYS A C 1
ATOM 682 O O . LYS A 1 83 ? 5.133 16.349 7.867 1.00 96.50 83 LYS A O 1
ATOM 687 N N . TYR A 1 84 ? 4.439 14.333 7.157 1.00 97.19 84 TYR A N 1
ATOM 688 C CA . TYR A 1 84 ? 4.151 14.725 5.780 1.00 97.19 84 TYR A CA 1
ATOM 689 C C . TYR A 1 84 ? 2.665 14.863 5.467 1.00 97.19 84 TYR A C 1
ATOM 691 O O . TYR A 1 84 ? 2.311 15.674 4.613 1.00 97.19 84 TYR A O 1
ATOM 699 N N . LEU A 1 85 ? 1.825 14.055 6.113 1.00 96.94 85 LEU A N 1
ATOM 700 C CA . LEU A 1 85 ? 0.401 13.898 5.803 1.00 96.94 85 LEU A CA 1
ATOM 701 C C . LEU A 1 85 ? -0.516 14.487 6.886 1.00 96.94 85 LEU A C 1
ATOM 703 O O . LEU A 1 85 ? -1.736 14.503 6.719 1.00 96.94 85 LEU A O 1
ATOM 707 N N . GLY A 1 86 ? 0.051 14.971 7.996 1.00 93.06 86 GLY A N 1
ATOM 708 C CA . GLY A 1 86 ? -0.704 15.462 9.143 1.00 93.06 86 GLY A CA 1
ATOM 709 C C . GLY A 1 86 ? -1.195 14.314 10.023 1.00 93.06 86 GLY A C 1
ATOM 710 O O . GLY A 1 86 ? -0.397 13.545 10.553 1.00 93.06 86 GLY A O 1
ATOM 711 N N . ASN A 1 87 ? -2.507 14.202 10.228 1.00 90.00 87 ASN A N 1
ATOM 712 C CA . ASN A 1 87 ? -3.054 13.145 11.075 1.00 90.00 87 ASN A CA 1
ATOM 713 C C . ASN A 1 87 ? -3.081 11.802 10.327 1.00 90.00 87 ASN A C 1
ATOM 715 O O . ASN A 1 87 ? -3.810 11.649 9.348 1.00 90.00 87 ASN A O 1
ATOM 719 N N . VAL A 1 88 ? -2.320 10.825 10.824 1.00 97.50 88 VAL A N 1
ATOM 720 C CA . VAL A 1 88 ? -2.348 9.435 10.353 1.00 97.50 88 VAL A CA 1
ATOM 721 C C . VAL A 1 88 ? -2.809 8.551 11.503 1.00 97.50 88 VAL A C 1
ATOM 723 O O . VAL A 1 88 ? -2.125 8.438 12.525 1.00 97.50 88 VAL A O 1
ATOM 726 N N . LYS A 1 89 ? -3.970 7.913 11.342 1.00 97.94 89 LYS A N 1
ATOM 727 C CA . LYS A 1 89 ? -4.455 6.909 12.286 1.00 97.94 89 LYS A CA 1
ATOM 728 C C . LYS A 1 89 ? -3.794 5.573 11.975 1.00 97.94 89 LYS A C 1
ATOM 730 O O . LYS A 1 89 ? -3.994 5.010 10.907 1.00 97.94 89 LYS A O 1
ATOM 735 N N . PHE A 1 90 ? -3.053 5.037 12.932 1.00 98.56 90 PHE A N 1
ATOM 736 C CA . PHE A 1 90 ? -2.548 3.672 12.861 1.00 98.56 90 PHE A CA 1
ATOM 737 C C . PHE A 1 90 ? -3.593 2.681 13.397 1.00 98.56 90 PHE A C 1
ATOM 739 O O . PHE A 1 90 ? -4.221 2.958 14.426 1.00 98.56 90 PHE A O 1
ATOM 746 N N . ILE A 1 91 ? -3.784 1.559 12.698 1.00 98.44 91 ILE A N 1
ATOM 747 C CA . ILE A 1 91 ? -4.566 0.401 13.156 1.00 98.44 91 ILE A CA 1
ATOM 748 C C . ILE A 1 91 ? -3.609 -0.780 13.265 1.00 98.44 91 ILE A C 1
ATOM 750 O O . ILE A 1 91 ? -3.073 -1.243 12.252 1.00 98.44 91 ILE A O 1
ATOM 754 N N . LYS A 1 92 ? -3.394 -1.257 14.492 1.00 98.31 92 LYS A N 1
ATOM 755 C CA . LYS A 1 92 ? -2.456 -2.344 14.772 1.00 98.31 92 LYS A CA 1
ATOM 756 C C . LYS A 1 92 ? -3.016 -3.677 14.276 1.00 98.31 92 LYS A C 1
ATOM 758 O O . LYS A 1 92 ? -4.229 -3.886 14.242 1.00 98.31 92 LYS A O 1
ATOM 763 N N . PHE A 1 93 ? -2.140 -4.606 13.900 1.00 97.44 93 PHE A N 1
ATOM 764 C CA . PHE A 1 93 ? -2.573 -5.942 13.496 1.00 97.44 93 PHE A CA 1
ATOM 765 C C . PHE A 1 93 ? -3.413 -6.619 14.590 1.00 97.44 93 PHE A C 1
ATOM 767 O O . PHE A 1 93 ? -3.051 -6.603 15.767 1.00 97.44 93 PHE A O 1
ATOM 774 N N . GLY A 1 94 ? -4.538 -7.211 14.183 1.00 95.00 94 GLY A N 1
ATOM 775 C CA . GLY A 1 94 ? -5.522 -7.823 15.078 1.00 95.00 94 GLY A CA 1
ATOM 776 C C . GLY A 1 94 ? -6.588 -6.862 15.621 1.00 95.00 94 GLY A C 1
ATOM 777 O O . GLY A 1 94 ? -7.588 -7.334 16.158 1.00 95.00 94 GLY A O 1
ATOM 778 N N . GLU A 1 95 ? -6.430 -5.544 15.462 1.00 96.75 95 GLU A N 1
ATOM 779 C CA . GLU A 1 95 ? -7.471 -4.578 15.826 1.00 96.75 95 GLU A CA 1
ATOM 780 C C . GLU A 1 95 ? -8.609 -4.526 14.793 1.00 96.75 95 GLU A C 1
ATOM 782 O O . GLU A 1 95 ? -8.468 -4.937 13.639 1.00 96.75 95 GLU A O 1
ATOM 787 N N . SER A 1 96 ? -9.760 -4.005 15.227 1.00 95.19 96 SER A N 1
ATOM 788 C 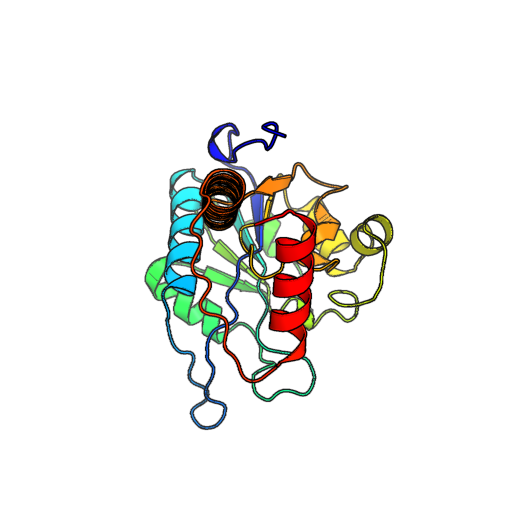CA . SER A 1 96 ? -10.931 -3.835 14.365 1.00 95.19 96 SER A CA 1
ATOM 789 C C . SER A 1 96 ? -10.726 -2.734 13.319 1.00 95.19 96 SER A C 1
ATOM 791 O O . SER A 1 96 ? -10.097 -1.706 13.579 1.00 95.19 96 SER A O 1
ATOM 793 N N . PHE A 1 97 ? -11.335 -2.922 12.148 1.00 96.75 97 PHE A N 1
ATOM 794 C CA . PHE A 1 97 ? -11.352 -1.939 11.065 1.00 96.75 97 PHE A CA 1
ATOM 795 C C . PHE A 1 97 ? -12.517 -0.940 11.169 1.00 96.75 97 PHE A C 1
ATOM 797 O O . PHE A 1 97 ? -12.622 -0.062 10.319 1.00 96.75 97 PHE A O 1
ATOM 804 N N . ASP A 1 98 ? -13.342 -0.993 12.222 1.00 93.94 98 ASP A N 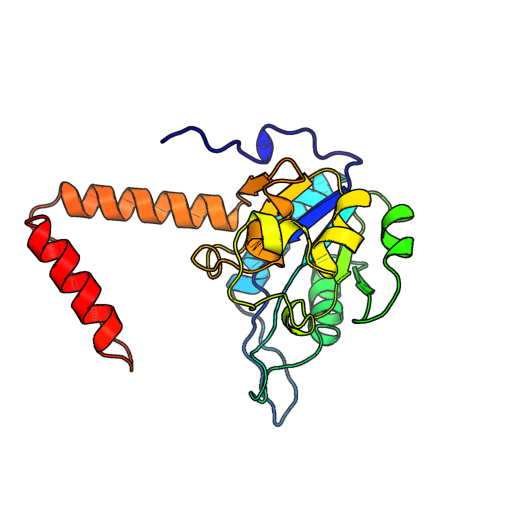1
ATOM 805 C CA . ASP A 1 98 ? -14.521 -0.118 12.405 1.00 93.94 98 ASP A CA 1
ATOM 806 C C . ASP A 1 98 ? -14.198 1.383 12.352 1.00 93.94 98 ASP A C 1
ATOM 808 O O . ASP A 1 98 ? -15.058 2.216 12.065 1.00 93.94 98 ASP A O 1
ATOM 812 N N . TYR A 1 99 ? -12.949 1.765 12.642 1.00 93.50 99 TYR A N 1
ATOM 813 C CA . TYR A 1 99 ? -12.527 3.155 12.491 1.00 93.50 99 TYR A CA 1
ATOM 814 C C . TYR A 1 99 ? -12.644 3.636 11.037 1.00 93.50 99 TYR A C 1
ATOM 816 O O . TYR A 1 99 ? -12.965 4.802 10.827 1.00 93.50 99 TYR A O 1
ATOM 824 N N . ILE A 1 100 ? -12.449 2.753 10.048 1.00 96.19 100 ILE A N 1
ATOM 825 C CA . ILE A 1 100 ? -12.494 3.074 8.612 1.00 96.19 100 ILE A CA 1
ATOM 826 C C . ILE A 1 100 ? -13.863 3.640 8.207 1.00 96.19 100 ILE A C 1
ATOM 828 O O . ILE A 1 100 ? -13.925 4.582 7.420 1.00 96.19 100 ILE A O 1
ATOM 832 N N . GLU A 1 101 ? -14.956 3.167 8.813 1.00 94.25 101 GLU A N 1
ATOM 833 C CA . GLU A 1 101 ? -16.311 3.690 8.567 1.00 94.25 101 GLU A CA 1
ATOM 834 C C . GLU A 1 101 ? -16.476 5.156 8.996 1.00 94.25 101 GLU A C 1
ATOM 836 O O . GLU A 1 101 ? -17.327 5.883 8.478 1.00 94.25 101 GLU A O 1
ATOM 841 N N . LYS A 1 102 ? -15.657 5.600 9.954 1.00 93.88 102 LYS A 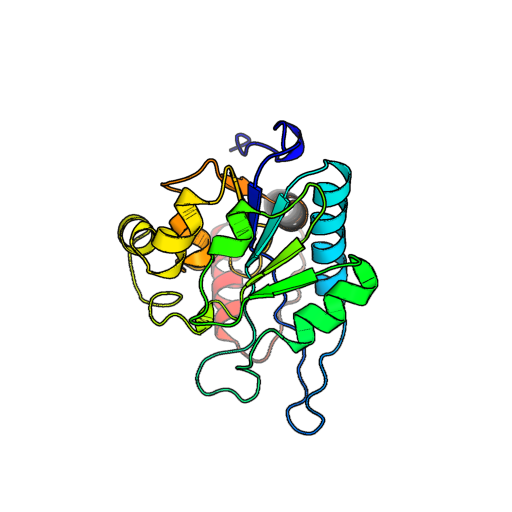N 1
ATOM 842 C CA . LYS A 1 102 ? -15.709 6.933 10.568 1.00 93.88 102 LYS A CA 1
ATOM 843 C C . LYS A 1 102 ? -14.652 7.884 10.009 1.00 93.88 102 LYS A C 1
ATOM 845 O O . LYS A 1 102 ? -14.616 9.040 10.438 1.00 93.88 102 LYS A O 1
ATOM 850 N N . VAL A 1 103 ? -13.813 7.414 9.082 1.00 93.81 103 VAL A N 1
ATOM 851 C CA . VAL A 1 103 ? -12.759 8.213 8.447 1.00 93.81 103 VAL A CA 1
ATOM 852 C C . VAL A 1 103 ? -13.391 9.382 7.711 1.00 93.81 103 VAL A C 1
ATOM 854 O O . VAL A 1 103 ? -14.356 9.232 6.951 1.00 93.81 103 VAL A O 1
ATOM 857 N N . ARG A 1 104 ? -12.847 10.570 7.957 1.00 94.38 104 ARG A N 1
ATOM 858 C CA . ARG A 1 104 ? -13.283 11.803 7.307 1.00 94.38 104 ARG A CA 1
ATOM 859 C C . ARG A 1 104 ? -12.480 12.049 6.038 1.00 94.38 104 ARG A C 1
ATOM 861 O O . ARG A 1 104 ? -11.410 11.490 5.822 1.00 94.38 104 ARG A O 1
ATOM 868 N N . GLU A 1 105 ? -13.020 12.898 5.181 1.00 94.62 105 GLU A N 1
ATOM 869 C CA . GLU A 1 105 ? -12.341 13.342 3.966 1.00 94.62 105 GLU A CA 1
ATOM 870 C C . GLU A 1 105 ? -10.934 13.876 4.279 1.00 94.62 105 GLU A C 1
ATOM 872 O O . GLU A 1 105 ? -10.760 14.708 5.172 1.00 94.62 105 GLU A O 1
ATOM 877 N N . GLY A 1 106 ? -9.933 13.394 3.542 1.00 92.44 106 GLY A N 1
ATOM 878 C CA . GLY A 1 106 ? -8.529 13.763 3.712 1.00 92.44 106 GLY A CA 1
ATOM 879 C C . GLY A 1 106 ? -7.816 13.085 4.886 1.00 92.44 106 GLY A C 1
ATOM 880 O O . GLY A 1 106 ? -6.608 13.272 5.035 1.00 92.44 106 GLY A O 1
ATOM 881 N N . GLU A 1 107 ? -8.506 12.294 5.711 1.00 95.50 107 GLU A N 1
ATOM 882 C CA . GLU A 1 107 ? -7.856 11.505 6.758 1.00 95.50 107 GLU A CA 1
ATOM 883 C C . GLU A 1 107 ? -7.195 10.251 6.180 1.00 95.50 107 GLU A C 1
ATOM 885 O O . GLU A 1 107 ? -7.693 9.611 5.247 1.00 95.50 107 GLU A O 1
ATOM 890 N N . VAL A 1 108 ? -6.054 9.901 6.774 1.00 98.38 108 VAL A N 1
ATOM 891 C CA . VAL A 1 108 ? -5.239 8.757 6.378 1.00 98.38 108 VAL A CA 1
ATOM 892 C C . VAL A 1 108 ? -5.239 7.735 7.504 1.00 98.38 108 VAL A C 1
ATOM 894 O O . VAL A 1 108 ? -4.908 8.044 8.650 1.00 98.38 108 VAL A O 1
ATOM 897 N N . VAL A 1 109 ? -5.569 6.498 7.163 1.00 98.69 109 VAL A N 1
ATOM 898 C CA . VAL A 1 109 ? -5.409 5.325 8.015 1.00 98.69 109 VAL A CA 1
ATOM 899 C C . VAL A 1 109 ? -4.245 4.504 7.479 1.00 98.69 109 VAL A C 1
ATOM 901 O O . VAL A 1 109 ? -4.220 4.198 6.295 1.00 98.69 109 VAL A O 1
ATOM 904 N N . LEU A 1 110 ? -3.294 4.120 8.326 1.00 98.81 110 LEU A N 1
ATOM 905 C CA . LEU A 1 110 ? -2.277 3.122 7.999 1.00 98.81 110 LEU A CA 1
ATOM 906 C C . LEU A 1 110 ? -2.624 1.823 8.721 1.00 98.81 110 LEU A C 1
ATOM 908 O O . LEU A 1 110 ? -2.689 1.804 9.953 1.00 98.81 110 LEU A O 1
ATOM 912 N N . LEU A 1 111 ? -2.833 0.748 7.961 1.00 98.81 111 LEU A N 1
ATOM 913 C CA . LEU A 1 111 ? -2.894 -0.586 8.551 1.00 98.81 111 LEU A CA 1
ATOM 914 C C . LEU A 1 111 ? -1.479 -1.072 8.857 1.00 98.81 111 LEU A C 1
ATOM 916 O O . LEU A 1 111 ? -0.529 -0.736 8.149 1.00 98.81 111 LEU A O 1
ATOM 920 N N . ASP A 1 112 ? -1.354 -1.881 9.901 1.00 98.69 112 ASP A N 1
ATOM 921 C CA . ASP A 1 112 ? -0.103 -2.553 10.230 1.00 98.69 112 ASP A CA 1
ATOM 922 C C . ASP A 1 112 ? 0.395 -3.467 9.096 1.00 98.69 112 ASP A C 1
ATOM 924 O O . ASP A 1 112 ? -0.279 -3.701 8.089 1.00 98.69 112 ASP A O 1
ATOM 928 N N . ASN A 1 113 ? 1.609 -3.984 9.263 1.00 98.69 113 ASN A N 1
ATOM 929 C CA . ASN A 1 113 ? 2.336 -4.746 8.263 1.00 98.69 113 ASN A CA 1
ATOM 930 C C . ASN A 1 113 ? 1.485 -5.886 7.687 1.00 98.69 113 ASN A C 1
ATOM 932 O O . ASN A 1 113 ? 1.212 -6.875 8.367 1.00 98.69 113 ASN A O 1
ATOM 936 N N . VAL A 1 114 ? 1.112 -5.789 6.404 1.00 98.50 114 VAL A N 1
ATOM 937 C CA . VAL A 1 114 ? 0.228 -6.788 5.776 1.00 98.50 114 VAL A CA 1
ATOM 938 C C . VAL A 1 114 ? 0.837 -8.189 5.766 1.00 98.50 114 VAL A C 1
ATOM 940 O O . VAL A 1 114 ? 0.108 -9.169 5.727 1.00 98.50 114 VAL A O 1
ATOM 943 N N . ARG A 1 115 ? 2.166 -8.314 5.873 1.00 98.19 115 ARG A N 1
ATOM 944 C CA . ARG A 1 115 ? 2.844 -9.616 5.978 1.00 98.19 115 ARG A CA 1
ATOM 945 C C . ARG A 1 115 ? 2.683 -10.294 7.344 1.00 98.19 115 ARG A C 1
ATOM 947 O O . ARG A 1 115 ? 3.201 -11.394 7.518 1.00 98.19 115 ARG A O 1
ATOM 954 N N . PHE A 1 116 ? 1.999 -9.671 8.304 1.00 98.31 116 PHE A N 1
ATOM 955 C CA . PHE A 1 116 ? 1.558 -10.344 9.530 1.00 98.31 116 PHE A CA 1
ATOM 956 C C . PHE A 1 116 ? 0.380 -11.293 9.289 1.00 98.31 116 PHE A C 1
ATOM 958 O O . PHE A 1 116 ? 0.224 -12.251 10.042 1.00 98.31 116 PHE A O 1
ATOM 965 N N . TYR A 1 117 ? -0.402 -11.087 8.225 1.00 97.44 117 TYR A N 1
ATOM 966 C CA . TYR A 1 117 ? -1.401 -12.059 7.795 1.00 97.44 117 TYR A CA 1
ATOM 967 C C . TYR A 1 117 ? -0.702 -13.252 7.134 1.00 97.44 117 TYR A C 1
ATOM 969 O O . TYR A 1 117 ? 0.065 -13.082 6.187 1.00 97.44 117 TYR A O 1
ATOM 977 N N . GLU A 1 118 ? -0.955 -14.468 7.625 1.00 94.50 118 GLU A N 1
ATOM 978 C CA . GLU A 1 118 ? -0.300 -15.675 7.095 1.00 94.50 118 GLU A CA 1
ATOM 979 C C . GLU A 1 118 ? -0.651 -15.937 5.623 1.00 94.50 118 GLU A C 1
ATOM 981 O O . GLU A 1 118 ? 0.152 -16.493 4.875 1.00 94.50 118 GLU A O 1
ATOM 986 N N . ASP A 1 119 ? -1.833 -15.502 5.189 1.00 95.19 119 ASP A N 1
ATOM 987 C CA . ASP A 1 119 ? -2.309 -15.643 3.818 1.00 95.19 119 ASP A CA 1
ATOM 988 C C . ASP A 1 119 ? -1.822 -14.543 2.862 1.00 95.19 119 ASP A C 1
ATOM 990 O O . ASP A 1 119 ? -2.049 -14.667 1.660 1.00 95.19 119 ASP A O 1
ATOM 994 N N . GLU A 1 120 ? -1.100 -13.520 3.338 1.00 97.50 120 GLU A N 1
ATOM 995 C CA . GLU A 1 120 ? -0.565 -12.447 2.485 1.00 97.50 120 GLU A CA 1
ATOM 996 C C . GLU A 1 120 ? 0.407 -12.974 1.429 1.00 97.50 120 GLU A C 1
ATOM 998 O O . GLU A 1 120 ? 0.385 -12.501 0.296 1.00 97.50 120 GLU A O 1
ATOM 1003 N N . THR A 1 121 ? 1.264 -13.932 1.795 1.00 96.12 121 THR A N 1
ATOM 1004 C CA . THR A 1 121 ? 2.295 -14.499 0.907 1.00 96.12 121 THR A CA 1
ATOM 1005 C C . THR A 1 121 ? 2.097 -15.991 0.646 1.00 96.12 121 THR A C 1
ATOM 1007 O O . THR A 1 121 ? 3.053 -16.672 0.276 1.00 96.12 121 THR A O 1
ATOM 1010 N N . ALA A 1 122 ? 0.907 -16.525 0.927 1.00 95.38 122 ALA A N 1
ATOM 1011 C CA . ALA A 1 122 ? 0.587 -17.917 0.631 1.00 95.38 122 ALA A CA 1
ATOM 1012 C C . ALA A 1 122 ? 0.484 -18.121 -0.886 1.00 95.38 122 ALA A C 1
ATOM 1014 O O . ALA A 1 122 ? -0.021 -17.247 -1.581 1.00 95.38 122 ALA A O 1
ATOM 1015 N N . ASP A 1 123 ? 0.933 -19.273 -1.381 1.00 95.69 123 ASP A N 1
ATOM 1016 C CA . ASP A 1 123 ? 0.795 -19.634 -2.793 1.00 95.69 123 ASP A CA 1
ATOM 1017 C C . ASP A 1 123 ? -0.669 -19.980 -3.091 1.00 95.69 123 ASP A C 1
ATOM 1019 O O . ASP A 1 123 ? -1.149 -21.066 -2.757 1.00 95.69 123 ASP A O 1
ATOM 1023 N N . LYS A 1 124 ? -1.407 -18.988 -3.593 1.00 94.88 124 LYS A N 1
ATOM 1024 C CA . LYS A 1 124 ? -2.851 -19.030 -3.825 1.00 94.88 124 LYS A CA 1
ATOM 1025 C C . LYS A 1 124 ? -3.196 -18.286 -5.111 1.00 94.88 124 LYS A C 1
ATOM 1027 O O . LYS A 1 124 ? -2.531 -17.324 -5.501 1.00 94.88 124 LYS A O 1
ATOM 1032 N N . SER A 1 125 ? -4.278 -18.712 -5.752 1.00 95.81 125 SER A N 1
ATOM 1033 C CA . SER A 1 125 ? -4.874 -17.998 -6.885 1.00 95.81 125 SER A CA 1
ATOM 1034 C C . SER A 1 125 ? -5.419 -16.623 -6.477 1.00 95.81 125 SER A C 1
ATOM 1036 O O . SER A 1 125 ? -5.594 -16.315 -5.293 1.00 95.81 125 SER A O 1
ATOM 1038 N N . ILE A 1 126 ? -5.734 -15.783 -7.466 1.00 95.50 126 ILE A N 1
ATOM 1039 C CA . ILE A 1 126 ? -6.337 -14.463 -7.237 1.00 95.50 126 ILE A CA 1
ATOM 1040 C C . ILE A 1 126 ? -7.692 -14.613 -6.521 1.00 95.50 126 ILE A C 1
ATOM 1042 O O . ILE A 1 126 ? -7.990 -13.870 -5.585 1.00 95.50 126 ILE A O 1
ATOM 1046 N N . GLU A 1 127 ? -8.492 -15.606 -6.910 1.00 95.56 127 GLU A N 1
ATOM 1047 C CA . GLU A 1 127 ? -9.805 -15.911 -6.337 1.00 95.56 127 GLU A CA 1
ATOM 1048 C C . GLU A 1 127 ? -9.704 -16.380 -4.879 1.00 95.56 127 GLU A C 1
ATOM 1050 O O . GLU A 1 127 ? -10.517 -16.008 -4.026 1.00 95.56 127 GLU A O 1
ATOM 1055 N N . GLU A 1 128 ? -8.683 -17.171 -4.557 1.00 96.81 128 GLU A N 1
ATOM 1056 C CA . GLU A 1 128 ? -8.396 -17.569 -3.180 1.00 96.81 128 GLU A CA 1
ATOM 1057 C C . GLU A 1 128 ? -7.880 -16.388 -2.354 1.00 96.81 128 GLU A C 1
ATOM 1059 O O . GLU A 1 128 ? -8.286 -16.217 -1.202 1.00 96.81 128 GLU A O 1
ATOM 1064 N N . HIS A 1 129 ? -7.04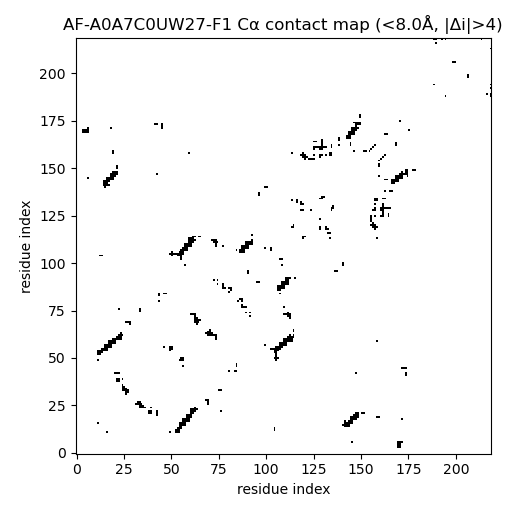8 -15.522 -2.938 1.00 97.69 129 HIS A N 1
ATOM 1065 C CA . HIS A 1 129 ? -6.585 -14.316 -2.264 1.00 97.69 129 HIS A CA 1
ATOM 1066 C C . HIS A 1 129 ? -7.704 -13.310 -1.998 1.00 97.69 129 HIS A C 1
ATOM 1068 O O . HIS A 1 129 ? -7.687 -12.667 -0.946 1.00 97.69 129 HIS A O 1
ATOM 1074 N N . ALA A 1 130 ? -8.720 -13.235 -2.859 1.00 97.19 130 ALA A N 1
ATOM 1075 C CA . ALA A 1 130 ? -9.936 -12.461 -2.608 1.00 97.19 130 ALA A CA 1
ATOM 1076 C C . ALA A 1 130 ? -10.683 -12.921 -1.342 1.00 97.19 130 ALA A C 1
ATOM 1078 O O . ALA A 1 130 ? -11.438 -12.168 -0.728 1.00 97.19 130 ALA A O 1
ATOM 1079 N N . ASN A 1 131 ? -10.430 -14.159 -0.910 1.00 97.06 131 ASN A N 1
ATOM 1080 C CA . ASN A 1 131 ? -10.994 -14.760 0.286 1.00 97.06 131 ASN A CA 1
ATOM 1081 C C . ASN A 1 131 ? -10.086 -14.686 1.525 1.00 97.06 131 ASN A C 1
ATOM 1083 O O . ASN A 1 131 ? -10.473 -15.241 2.561 1.00 97.06 131 ASN A O 1
ATOM 1087 N N . SER A 1 132 ? -8.937 -14.011 1.424 1.00 97.25 132 SER A N 1
ATOM 1088 C CA . SER A 1 132 ? -7.982 -13.803 2.521 1.00 97.25 132 SER A CA 1
ATOM 1089 C C . SER A 1 132 ? -8.577 -12.955 3.642 1.00 97.25 132 SER A C 1
ATOM 1091 O O . SER A 1 132 ? -9.468 -12.134 3.407 1.00 97.25 132 SER A O 1
ATOM 1093 N N . GLU A 1 133 ? -8.059 -13.108 4.857 1.00 96.88 133 GLU A N 1
ATOM 1094 C CA . GLU A 1 133 ? -8.560 -12.425 6.050 1.00 96.88 133 GLU A CA 1
ATOM 1095 C C . GLU A 1 133 ? -8.547 -10.898 5.886 1.00 96.88 133 GLU A C 1
ATOM 1097 O O . GLU A 1 133 ? -9.581 -10.248 6.068 1.00 96.88 133 GLU A O 1
ATOM 1102 N N . LEU A 1 134 ? -7.406 -10.332 5.477 1.00 97.62 134 LEU A N 1
ATOM 1103 C CA . LEU A 1 134 ? -7.259 -8.895 5.223 1.00 97.62 134 LEU A CA 1
ATOM 1104 C C . LEU A 1 134 ? -8.284 -8.398 4.194 1.00 97.62 134 LEU A C 1
ATOM 1106 O O . LEU A 1 134 ? -8.948 -7.383 4.403 1.00 97.62 134 LEU A O 1
ATOM 1110 N N . VAL A 1 135 ? -8.419 -9.124 3.083 1.00 98.00 135 VAL A N 1
ATOM 1111 C CA . VAL A 1 135 ? -9.241 -8.715 1.940 1.00 98.00 135 VAL A CA 1
ATOM 1112 C C . VAL A 1 135 ? -10.726 -8.774 2.281 1.00 98.00 135 VAL A C 1
ATOM 1114 O O . VAL A 1 135 ? -11.459 -7.820 2.015 1.00 98.00 135 VAL A O 1
ATOM 1117 N N . LYS A 1 136 ? -11.178 -9.847 2.937 1.00 97.00 136 LYS A N 1
ATOM 1118 C CA . LYS A 1 136 ? -12.568 -9.984 3.393 1.00 97.00 136 LYS A CA 1
ATOM 1119 C C . LYS A 1 136 ? -12.962 -8.919 4.405 1.00 97.00 136 LYS A C 1
ATOM 1121 O O . LYS A 1 136 ? -14.080 -8.421 4.340 1.00 97.00 136 LYS A O 1
ATOM 1126 N N . LYS A 1 137 ? -12.063 -8.568 5.328 1.00 97.19 137 LYS A N 1
ATOM 1127 C CA . LYS A 1 137 ? -12.331 -7.541 6.344 1.00 97.19 137 LYS A CA 1
ATOM 1128 C C . LYS A 1 137 ? -12.339 -6.133 5.756 1.00 97.19 137 LYS A C 1
ATOM 1130 O O . LYS A 1 137 ? -13.169 -5.322 6.148 1.00 97.19 137 LYS A O 1
ATOM 1135 N N . LEU A 1 138 ? -11.427 -5.831 4.831 1.00 98.25 138 LEU A N 1
ATOM 1136 C CA . LEU A 1 138 ? -11.266 -4.474 4.308 1.00 98.25 138 LEU A CA 1
ATOM 1137 C C . LEU A 1 138 ? -12.169 -4.169 3.109 1.00 98.25 138 LEU A C 1
ATOM 1139 O O . LEU A 1 138 ? -12.647 -3.045 2.985 1.00 98.25 138 LEU A O 1
ATOM 1143 N N . SER A 1 139 ? -12.421 -5.139 2.224 1.00 97.88 139 SER A N 1
ATOM 1144 C CA . SER A 1 139 ? -13.182 -4.894 0.992 1.00 97.88 139 SER A CA 1
ATOM 1145 C C . SER A 1 139 ? -14.569 -4.269 1.225 1.00 97.88 139 SER A C 1
ATOM 1147 O O . SER A 1 139 ? -14.905 -3.348 0.485 1.00 97.88 139 SER A O 1
ATOM 1149 N N . PRO A 1 140 ? -15.372 -4.622 2.247 1.00 97.75 140 PRO A N 1
ATOM 1150 C CA . PRO A 1 140 ? -16.667 -3.970 2.467 1.00 97.75 140 PRO A CA 1
ATOM 1151 C C . PRO A 1 140 ? -16.556 -2.482 2.833 1.00 97.75 140 PRO A C 1
ATOM 1153 O O . PRO A 1 140 ? -17.514 -1.740 2.648 1.00 97.75 140 PRO A O 1
ATOM 1156 N N . LEU A 1 141 ? -15.390 -2.048 3.320 1.00 97.94 141 LEU A N 1
ATOM 1157 C CA . LEU A 1 141 ? -15.144 -0.712 3.866 1.00 97.94 141 LEU A CA 1
ATOM 1158 C C . LEU A 1 141 ? -14.541 0.260 2.843 1.00 97.94 141 LEU A C 1
ATOM 1160 O O . LEU A 1 141 ? -14.354 1.436 3.153 1.00 97.94 141 LEU A O 1
ATOM 1164 N N . ILE A 1 142 ? -14.213 -0.220 1.640 1.00 97.69 142 ILE A N 1
ATOM 1165 C CA . ILE A 1 142 ? -13.559 0.567 0.587 1.00 97.69 142 ILE A CA 1
ATOM 1166 C C . ILE A 1 142 ? -14.408 0.617 -0.684 1.00 97.69 142 ILE A C 1
ATOM 1168 O O . ILE A 1 142 ? -15.100 -0.341 -1.031 1.00 97.69 142 ILE A O 1
ATOM 1172 N N . ASP A 1 143 ? -14.328 1.725 -1.409 1.00 96.88 143 ASP A N 1
ATOM 1173 C CA . ASP A 1 143 ? -14.950 1.910 -2.718 1.00 96.88 143 ASP A CA 1
ATOM 1174 C C . ASP A 1 143 ? -14.002 1.498 -3.854 1.00 96.88 143 ASP A C 1
ATOM 1176 O O . ASP A 1 143 ? -14.429 0.827 -4.791 1.00 96.88 143 ASP A O 1
ATOM 1180 N N . TYR A 1 144 ? -12.720 1.865 -3.751 1.00 96.69 144 TYR A N 1
ATOM 1181 C CA . TYR A 1 144 ? -11.696 1.621 -4.774 1.00 96.69 144 TYR A CA 1
ATOM 1182 C C . TYR A 1 144 ? -10.420 1.045 -4.167 1.00 96.69 144 TYR A C 1
ATOM 1184 O O . TYR A 1 144 ? -10.095 1.291 -3.001 1.00 96.69 144 TYR A O 1
ATOM 1192 N N . PHE A 1 145 ? -9.666 0.334 -5.000 1.00 97.44 145 PHE A N 1
ATOM 1193 C CA . PHE A 1 145 ? -8.315 -0.116 -4.695 1.00 97.44 145 PHE A CA 1
ATOM 1194 C C . PHE A 1 145 ? -7.315 0.521 -5.667 1.00 97.44 145 PHE A C 1
ATOM 1196 O O . PHE A 1 145 ? -7.545 0.559 -6.872 1.00 97.44 145 PHE A O 1
ATOM 1203 N N . ILE A 1 146 ? -6.199 1.024 -5.148 1.00 97.00 146 ILE A N 1
ATOM 1204 C CA . ILE A 1 146 ? -5.098 1.579 -5.932 1.00 97.00 146 ILE A CA 1
ATOM 1205 C C . ILE A 1 146 ? -3.838 0.769 -5.645 1.00 97.00 146 ILE A C 1
ATOM 1207 O O . ILE A 1 146 ? -3.358 0.739 -4.509 1.00 97.00 146 ILE A O 1
ATOM 1211 N N . LEU A 1 147 ? -3.267 0.156 -6.680 1.00 97.44 147 LEU A N 1
ATOM 1212 C CA . LEU A 1 147 ? -1.952 -0.472 -6.603 1.00 97.44 147 LEU A CA 1
ATOM 1213 C C . LEU A 1 147 ? -0.887 0.538 -7.034 1.00 97.44 147 LEU A C 1
ATOM 1215 O O . LEU A 1 147 ? -0.677 0.763 -8.222 1.00 97.44 147 LEU A O 1
ATOM 1219 N N . ASP A 1 148 ? -0.210 1.148 -6.062 1.00 97.19 148 ASP A N 1
ATOM 1220 C CA . ASP A 1 148 ? 0.862 2.121 -6.316 1.00 97.19 148 ASP A CA 1
ATOM 1221 C C . ASP A 1 148 ? 2.259 1.474 -6.223 1.00 97.19 148 ASP A C 1
ATOM 1223 O O . ASP A 1 148 ? 3.238 1.957 -6.783 1.00 97.19 148 ASP A O 1
ATOM 1227 N N . ALA A 1 149 ? 2.366 0.336 -5.534 1.00 96.00 149 ALA A N 1
ATOM 1228 C CA . ALA A 1 149 ? 3.612 -0.389 -5.308 1.00 96.00 149 ALA A CA 1
ATOM 1229 C C . ALA A 1 149 ? 4.012 -1.290 -6.496 1.00 96.00 149 ALA A C 1
ATOM 1231 O O . ALA A 1 149 ? 3.840 -2.510 -6.450 1.00 96.00 149 ALA A O 1
ATOM 1232 N N . PHE A 1 150 ? 4.613 -0.712 -7.543 1.00 94.25 150 PHE A N 1
ATOM 1233 C CA . PHE A 1 150 ? 5.122 -1.470 -8.702 1.00 94.25 150 PHE A CA 1
ATOM 1234 C C . PHE A 1 150 ? 6.138 -2.563 -8.318 1.00 94.25 150 PHE A C 1
ATOM 1236 O O . PHE A 1 150 ? 6.144 -3.655 -8.882 1.00 94.25 150 PHE A O 1
ATOM 1243 N N . SER A 1 151 ? 6.951 -2.316 -7.287 1.00 91.75 151 SER A N 1
ATOM 1244 C CA . SER A 1 151 ? 7.981 -3.244 -6.796 1.00 91.75 151 SER A CA 1
ATOM 1245 C C . SER A 1 151 ? 7.445 -4.605 -6.336 1.00 91.75 151 SER A C 1
ATOM 1247 O O . SER A 1 151 ? 8.210 -5.565 -6.261 1.00 91.75 151 SER A O 1
ATOM 1249 N N . VAL A 1 152 ? 6.150 -4.709 -6.025 1.00 92.94 152 VAL A N 1
ATOM 1250 C CA . VAL A 1 152 ? 5.484 -5.966 -5.650 1.00 92.94 152 VAL A CA 1
ATOM 1251 C C . VAL A 1 152 ? 4.462 -6.433 -6.681 1.00 92.94 152 VAL A C 1
ATOM 1253 O O . VAL A 1 152 ? 3.835 -7.463 -6.465 1.00 92.94 152 VAL A O 1
ATOM 1256 N N . ALA A 1 153 ? 4.319 -5.731 -7.808 1.00 91.69 153 ALA A N 1
ATOM 1257 C CA . ALA A 1 153 ? 3.342 -6.055 -8.847 1.00 91.69 153 ALA A CA 1
ATOM 1258 C C . ALA A 1 153 ? 3.564 -7.437 -9.485 1.00 91.69 153 ALA A C 1
ATOM 1260 O O . ALA A 1 153 ? 2.620 -8.055 -9.960 1.00 91.69 153 ALA A O 1
ATOM 1261 N N . HIS A 1 154 ? 4.799 -7.946 -9.450 1.00 90.69 154 HIS A N 1
ATOM 1262 C CA . HIS A 1 154 ? 5.155 -9.289 -9.917 1.00 90.69 154 HIS A CA 1
ATOM 1263 C C . HIS A 1 154 ? 4.719 -10.415 -8.960 1.00 90.69 154 HIS A C 1
ATOM 1265 O O . HIS A 1 154 ? 5.041 -11.575 -9.203 1.00 90.69 154 HIS A O 1
ATOM 1271 N N . ARG A 1 155 ? 4.063 -10.099 -7.835 1.00 92.06 155 ARG A N 1
ATOM 1272 C CA . ARG A 1 155 ? 3.712 -11.077 -6.799 1.00 92.06 155 ARG A CA 1
ATOM 1273 C C . ARG A 1 155 ? 2.209 -11.273 -6.691 1.00 92.06 155 ARG A C 1
ATOM 1275 O O . ARG A 1 155 ? 1.465 -10.314 -6.497 1.00 92.06 155 ARG A O 1
ATOM 1282 N N . CYS A 1 156 ? 1.790 -12.534 -6.686 1.00 95.12 156 CYS A N 1
ATOM 1283 C CA . CYS A 1 156 ? 0.437 -12.936 -6.316 1.00 95.12 156 CYS A CA 1
ATOM 1284 C C . CYS A 1 156 ? 0.322 -12.938 -4.783 1.00 95.12 156 CYS A C 1
ATOM 1286 O O . CYS A 1 156 ? 0.485 -13.964 -4.143 1.00 95.12 156 CYS A O 1
ATOM 1288 N N . HIS A 1 157 ? 0.189 -11.757 -4.182 1.00 97.62 157 HIS A N 1
ATOM 1289 C CA . HIS A 1 157 ? -0.005 -11.587 -2.738 1.00 97.62 157 HIS A CA 1
ATOM 1290 C C . HIS A 1 157 ? -1.410 -11.054 -2.448 1.00 97.62 157 HIS A C 1
ATOM 1292 O O . HIS A 1 157 ? -1.945 -10.274 -3.243 1.00 97.62 157 HIS A O 1
ATOM 1298 N N . ALA A 1 158 ? -1.970 -11.355 -1.272 1.00 97.75 158 ALA A N 1
ATOM 1299 C CA . ALA A 1 158 ? -3.340 -10.963 -0.923 1.00 97.75 158 ALA A CA 1
ATOM 1300 C C . ALA A 1 158 ? -3.586 -9.451 -1.063 1.00 97.75 158 ALA A C 1
ATOM 1302 O O . ALA A 1 158 ? -4.537 -9.029 -1.718 1.00 97.75 158 ALA A O 1
ATOM 1303 N N . SER A 1 159 ? -2.693 -8.622 -0.520 1.00 97.88 159 SER A N 1
ATOM 1304 C CA . SER A 1 159 ? -2.784 -7.159 -0.584 1.00 97.88 159 SER A CA 1
ATOM 1305 C C . SER A 1 159 ? -2.458 -6.548 -1.955 1.00 97.88 159 SER A C 1
ATOM 1307 O O . SER A 1 159 ? -2.591 -5.335 -2.116 1.00 97.88 159 SER A O 1
ATOM 1309 N N . VAL A 1 160 ? -2.003 -7.353 -2.921 1.00 97.56 160 VAL A N 1
ATOM 1310 C CA . VAL A 1 160 ? -1.660 -6.919 -4.286 1.00 97.56 160 VAL A CA 1
ATOM 1311 C C . VAL A 1 160 ? -2.772 -7.288 -5.262 1.00 97.56 160 VAL A C 1
ATOM 1313 O O . VAL A 1 160 ? -3.217 -6.430 -6.018 1.00 97.56 160 VAL A O 1
ATOM 1316 N N . VAL A 1 161 ? -3.243 -8.540 -5.227 1.00 96.94 161 VAL A N 1
ATOM 1317 C CA . VAL A 1 161 ? -4.212 -9.062 -6.208 1.00 96.94 161 VAL A CA 1
ATOM 1318 C C . VAL A 1 161 ? -5.606 -9.297 -5.633 1.00 96.94 161 VAL A C 1
ATOM 1320 O O . VAL A 1 161 ? -6.580 -9.286 -6.378 1.00 96.94 161 VAL A O 1
ATOM 1323 N N . GLY A 1 162 ? -5.740 -9.482 -4.316 1.00 96.88 162 GLY A N 1
ATOM 1324 C CA . GLY A 1 162 ? -6.986 -9.967 -3.715 1.00 96.88 162 GLY A CA 1
ATOM 1325 C C . GLY A 1 162 ? -8.167 -9.002 -3.843 1.00 96.88 162 GLY A C 1
ATOM 1326 O O . GLY A 1 162 ? -9.313 -9.436 -3.888 1.00 96.88 162 GLY A O 1
ATOM 1327 N N . PHE A 1 163 ? -7.916 -7.696 -3.958 1.00 97.19 163 PHE A N 1
ATOM 1328 C CA . PHE A 1 163 ? -8.979 -6.707 -4.168 1.00 97.19 163 PHE A CA 1
ATOM 1329 C C . PHE A 1 163 ? -9.431 -6.599 -5.632 1.00 97.19 163 PHE A C 1
ATOM 1331 O O . PHE A 1 163 ? -10.532 -6.106 -5.875 1.00 97.19 163 PHE A O 1
ATOM 1338 N N . ALA A 1 164 ? -8.633 -7.082 -6.593 1.00 91.88 164 ALA A N 1
ATOM 1339 C CA . ALA A 1 164 ? -8.864 -6.878 -8.026 1.00 91.88 164 ALA A CA 1
ATOM 1340 C C . ALA A 1 164 ? -10.183 -7.481 -8.528 1.00 91.88 164 ALA A C 1
ATOM 1342 O O . ALA A 1 164 ? -10.810 -6.936 -9.432 1.00 91.88 164 ALA A O 1
ATOM 1343 N N . THR A 1 165 ? -10.634 -8.578 -7.918 1.00 90.94 165 THR A N 1
ATOM 1344 C CA . THR A 1 165 ? -11.896 -9.251 -8.269 1.00 90.94 165 THR A CA 1
ATOM 1345 C C . THR A 1 165 ? -13.107 -8.703 -7.511 1.00 90.94 165 THR A C 1
ATOM 1347 O O . THR A 1 165 ? -14.241 -9.036 -7.849 1.00 90.94 165 THR A O 1
ATOM 1350 N N . LEU A 1 166 ? -12.891 -7.863 -6.492 1.00 96.19 166 LEU A N 1
ATOM 1351 C CA . LEU A 1 166 ? -13.935 -7.380 -5.581 1.00 96.19 166 LEU A CA 1
ATOM 1352 C C . LEU A 1 166 ? -14.204 -5.879 -5.705 1.00 96.19 166 LEU A C 1
ATOM 1354 O O . LEU A 1 166 ? -15.271 -5.411 -5.302 1.00 96.19 166 LEU A O 1
ATOM 1358 N N . LYS A 1 167 ? -13.226 -5.110 -6.192 1.00 95.62 167 LYS A N 1
ATOM 1359 C CA . LYS A 1 167 ? -13.275 -3.649 -6.249 1.00 95.62 167 LYS A CA 1
ATOM 1360 C C . LYS A 1 167 ? -12.711 -3.123 -7.561 1.00 95.62 167 LYS A C 1
ATOM 1362 O O . LYS A 1 167 ? -11.730 -3.680 -8.061 1.00 95.62 167 LYS A O 1
ATOM 1367 N N . PRO A 1 168 ? -13.254 -2.006 -8.081 1.00 94.25 168 PRO A N 1
ATOM 1368 C CA . PRO A 1 168 ? -12.595 -1.268 -9.147 1.00 94.25 168 PRO A CA 1
ATOM 1369 C C . PRO A 1 168 ? -11.160 -0.932 -8.719 1.00 94.25 168 PRO A C 1
ATOM 1371 O O . PRO A 1 168 ? -10.940 -0.286 -7.689 1.00 94.25 168 PRO A O 1
ATOM 1374 N N . SER A 1 169 ? -10.199 -1.447 -9.482 1.00 93.44 169 SER A N 1
ATOM 1375 C CA . SER A 1 169 ? -8.777 -1.430 -9.145 1.00 93.44 169 SER A CA 1
ATOM 1376 C C . SER A 1 169 ? -8.010 -0.618 -10.175 1.00 93.44 169 SER A C 1
ATOM 1378 O O . SER A 1 169 ? -8.166 -0.841 -11.374 1.00 93.44 169 SER A O 1
ATOM 1380 N N . LEU A 1 170 ? -7.206 0.331 -9.704 1.00 93.38 170 LEU A N 1
ATOM 1381 C CA . LEU A 1 170 ? -6.536 1.329 -10.534 1.00 93.38 170 LEU A CA 1
ATOM 1382 C C . LEU A 1 170 ? -5.018 1.286 -10.286 1.00 93.38 170 LEU A C 1
ATOM 1384 O O . LEU A 1 170 ? -4.592 1.054 -9.149 1.00 93.38 170 LEU A O 1
ATOM 1388 N N . PRO A 1 171 ? -4.177 1.525 -11.304 1.00 93.56 171 PRO A N 1
ATOM 1389 C CA . PRO A 1 171 ? -2.768 1.798 -11.076 1.00 93.56 171 PRO A CA 1
ATOM 1390 C C . PRO A 1 171 ? -2.614 3.162 -10.388 1.00 93.56 171 PRO A C 1
ATOM 1392 O O . PRO A 1 171 ? -3.276 4.141 -10.739 1.00 93.56 171 PRO A O 1
ATOM 1395 N N . GLY A 1 172 ? -1.743 3.226 -9.383 1.00 94.44 172 GLY A N 1
ATOM 1396 C CA . GLY A 1 172 ? -1.359 4.491 -8.759 1.00 94.44 172 GLY A CA 1
ATOM 1397 C C . GLY A 1 172 ? -0.310 5.260 -9.578 1.00 94.44 172 GLY A C 1
ATOM 1398 O O . GLY A 1 172 ? 0.287 4.692 -10.494 1.00 94.44 172 GLY A O 1
ATOM 1399 N N . PRO A 1 173 ? -0.032 6.537 -9.252 1.00 93.06 173 PRO A N 1
ATOM 1400 C CA . PRO A 1 173 ? 0.934 7.372 -9.973 1.00 93.06 173 PRO A CA 1
ATOM 1401 C C . PRO A 1 173 ? 2.339 6.772 -10.099 1.00 93.06 173 PRO A C 1
ATOM 1403 O O . PRO A 1 173 ? 2.993 6.938 -11.132 1.00 93.06 173 PRO A O 1
ATOM 1406 N N . VAL A 1 174 ? 2.827 6.103 -9.049 1.00 95.00 174 VAL A N 1
ATOM 1407 C CA . VAL A 1 174 ? 4.143 5.455 -9.060 1.00 95.00 174 VAL A CA 1
ATOM 1408 C C . VAL A 1 174 ? 4.101 4.272 -10.013 1.00 95.00 174 VAL A C 1
ATOM 1410 O O . VAL A 1 174 ? 4.969 4.161 -10.871 1.00 95.00 174 VAL A O 1
ATOM 1413 N N . PHE A 1 175 ? 3.056 3.448 -9.934 1.00 94.81 175 PHE A N 1
ATOM 1414 C CA . PHE A 1 175 ? 2.865 2.328 -10.852 1.00 94.81 175 PHE A CA 1
ATOM 1415 C C . PHE A 1 175 ? 2.777 2.787 -12.313 1.00 94.81 175 PHE A C 1
ATOM 1417 O O . PHE A 1 175 ? 3.498 2.259 -13.156 1.00 94.81 175 PHE A O 1
ATOM 1424 N N . GLU A 1 176 ? 1.934 3.780 -12.614 1.00 92.81 176 GLU A N 1
ATOM 1425 C CA . GLU A 1 176 ? 1.775 4.344 -13.963 1.00 92.81 176 GLU A CA 1
ATOM 1426 C C . GLU A 1 176 ? 3.116 4.847 -14.519 1.00 92.81 176 GLU A C 1
ATOM 1428 O O . GLU A 1 176 ? 3.437 4.619 -15.689 1.00 92.81 176 GLU A O 1
ATOM 1433 N N . THR A 1 177 ? 3.917 5.508 -13.676 1.00 92.75 177 THR A N 1
ATOM 1434 C CA . THR A 1 177 ? 5.231 6.035 -14.065 1.00 92.75 177 THR A CA 1
ATOM 1435 C C . THR A 1 177 ? 6.210 4.908 -14.377 1.00 92.75 177 THR A C 1
ATOM 1437 O O . THR A 1 177 ? 6.762 4.880 -15.473 1.00 92.75 177 THR A O 1
ATOM 1440 N N . GLU A 1 178 ? 6.388 3.949 -13.465 1.00 93.25 178 GLU A N 1
ATOM 1441 C CA . GLU A 1 178 ? 7.314 2.823 -13.663 1.00 93.25 178 GLU A CA 1
ATOM 1442 C C . GLU A 1 178 ? 6.909 1.977 -14.883 1.00 93.25 178 GLU A C 1
ATOM 1444 O O . GLU A 1 178 ? 7.752 1.586 -15.688 1.00 93.25 178 GLU A O 1
ATOM 1449 N N . GLN A 1 179 ? 5.608 1.763 -15.093 1.00 90.81 179 GLN A N 1
ATOM 1450 C CA . GLN A 1 179 ? 5.107 1.066 -16.274 1.00 90.81 179 GLN A CA 1
ATOM 1451 C C . GLN A 1 179 ? 5.386 1.841 -17.570 1.00 90.81 179 GLN A C 1
ATOM 1453 O O . GLN A 1 179 ? 5.748 1.241 -18.583 1.00 90.81 179 GLN A O 1
ATOM 1458 N N . THR A 1 180 ? 5.201 3.162 -17.562 1.00 91.12 180 THR A N 1
ATOM 1459 C CA . THR A 1 180 ? 5.464 4.016 -18.729 1.00 91.12 180 THR A CA 1
ATOM 1460 C C . THR A 1 180 ? 6.943 4.002 -19.095 1.00 91.12 180 THR A C 1
ATOM 1462 O O . THR A 1 180 ? 7.276 3.833 -20.267 1.00 91.12 180 THR A O 1
ATOM 1465 N N . GLU A 1 181 ? 7.827 4.134 -18.108 1.00 91.56 181 GLU A N 1
ATOM 1466 C CA . GLU A 1 181 ? 9.273 4.074 -18.325 1.00 91.56 181 GLU A CA 1
ATOM 1467 C C . GLU A 1 181 ? 9.711 2.685 -18.803 1.00 91.56 181 GLU A C 1
ATOM 1469 O O . GLU A 1 181 ? 10.474 2.590 -19.761 1.00 91.56 181 GLU A O 1
ATOM 1474 N N . LEU A 1 182 ? 9.144 1.604 -18.253 1.00 89.62 182 LEU A N 1
ATOM 1475 C CA . LEU A 1 182 ? 9.408 0.249 -18.740 1.00 89.62 182 LEU A CA 1
ATOM 1476 C C . LEU A 1 182 ? 8.962 0.058 -20.198 1.00 89.62 182 LEU A C 1
ATOM 1478 O O . LEU A 1 182 ? 9.695 -0.522 -20.995 1.00 89.62 182 LEU A O 1
ATOM 1482 N N . LYS A 1 183 ? 7.784 0.569 -20.580 1.00 88.12 183 LYS A N 1
ATOM 1483 C CA . LYS A 1 183 ? 7.309 0.528 -21.975 1.00 88.12 183 LYS A CA 1
ATOM 1484 C C . LYS A 1 183 ? 8.238 1.301 -22.913 1.00 88.12 183 LYS A C 1
ATOM 1486 O O . LYS A 1 183 ? 8.526 0.818 -24.007 1.00 88.12 183 LYS A O 1
ATOM 1491 N N . LYS A 1 184 ? 8.690 2.493 -22.506 1.00 88.25 184 LYS A N 1
ATOM 1492 C CA . LYS A 1 184 ? 9.651 3.293 -23.283 1.00 88.25 184 LYS A CA 1
ATOM 1493 C C . LYS A 1 184 ? 10.961 2.540 -23.458 1.00 88.25 184 LYS A C 1
ATOM 1495 O O . LYS A 1 184 ? 11.402 2.393 -24.590 1.00 88.25 184 LYS A O 1
ATOM 1500 N N . PHE A 1 185 ? 11.506 2.001 -22.370 1.00 87.06 185 PHE A N 1
ATOM 1501 C CA . PHE A 1 185 ? 12.723 1.200 -22.388 1.00 87.06 185 PHE A CA 1
ATOM 1502 C C . PHE A 1 185 ? 12.601 0.007 -23.340 1.00 87.06 185 PHE A C 1
ATOM 1504 O O . PHE A 1 185 ? 13.422 -0.130 -24.235 1.00 87.06 185 PHE A O 1
ATOM 1511 N N . LEU A 1 186 ? 11.545 -0.807 -23.225 1.00 85.31 186 LEU A N 1
ATOM 1512 C CA . LEU A 1 186 ? 11.336 -1.954 -24.118 1.00 85.31 186 LEU A CA 1
ATOM 1513 C C . LEU A 1 186 ? 11.240 -1.533 -25.589 1.00 85.31 186 LEU A C 1
ATOM 1515 O O . LEU A 1 186 ? 11.838 -2.167 -26.451 1.00 85.31 186 LEU A O 1
ATOM 1519 N N . LYS A 1 187 ? 10.543 -0.430 -25.878 1.00 86.25 187 LYS A N 1
ATOM 1520 C CA . LYS A 1 187 ? 10.433 0.102 -27.239 1.00 86.25 187 LYS A CA 1
ATOM 1521 C C . LYS A 1 187 ? 11.774 0.607 -27.779 1.00 86.25 187 LYS A C 1
ATOM 1523 O O . LYS A 1 187 ? 12.078 0.392 -28.949 1.00 86.25 187 LYS A O 1
ATOM 1528 N N . GLU A 1 188 ? 12.554 1.315 -26.968 1.00 85.44 188 GLU A N 1
ATOM 1529 C CA . GLU A 1 188 ? 13.895 1.776 -27.347 1.00 85.44 188 GLU A CA 1
ATOM 1530 C C . GLU A 1 188 ? 14.803 0.588 -27.642 1.00 85.44 188 GLU A C 1
ATOM 1532 O O . GLU A 1 188 ? 15.441 0.550 -28.690 1.00 85.44 188 GLU A O 1
ATOM 1537 N N . VAL A 1 189 ? 14.766 -0.414 -26.770 1.00 83.50 189 VAL A N 1
ATOM 1538 C CA . VAL A 1 189 ? 15.509 -1.660 -26.904 1.00 83.50 189 VAL A CA 1
ATOM 1539 C C . VAL A 1 189 ? 15.156 -2.397 -28.205 1.00 83.50 189 VAL A C 1
ATOM 1541 O O . VAL A 1 189 ? 16.052 -2.754 -28.959 1.00 83.50 189 VAL A O 1
ATOM 1544 N N . GLU A 1 190 ? 13.871 -2.546 -28.534 1.00 81.25 190 GLU A N 1
ATOM 1545 C CA . GLU A 1 190 ? 13.420 -3.205 -29.774 1.00 81.25 190 GLU A CA 1
ATOM 1546 C C . GLU A 1 190 ? 13.752 -2.418 -31.059 1.00 81.25 190 GLU A C 1
ATOM 1548 O O . GLU A 1 190 ? 13.804 -2.993 -32.146 1.00 81.25 190 GLU A O 1
ATOM 1553 N N . THR A 1 191 ? 13.932 -1.095 -30.978 1.00 82.44 191 THR A N 1
ATOM 1554 C CA . THR A 1 191 ? 14.095 -0.231 -32.167 1.00 82.44 191 THR A CA 1
ATOM 1555 C C . THR A 1 191 ? 15.525 0.249 -32.403 1.00 82.44 191 THR A C 1
ATOM 1557 O O . THR A 1 191 ? 15.882 0.599 -33.533 1.00 82.44 191 THR A O 1
ATOM 1560 N N . SER A 1 192 ? 16.357 0.262 -31.367 1.00 78.00 192 SER A N 1
ATOM 1561 C CA . SER A 1 192 ? 17.772 0.605 -31.436 1.00 78.00 192 SER A CA 1
ATOM 1562 C C . SER A 1 192 ? 18.608 -0.644 -31.710 1.00 78.00 192 SER A C 1
ATOM 1564 O O . SER A 1 192 ? 18.450 -1.664 -31.056 1.00 78.00 192 SER A O 1
ATOM 1566 N N . LYS A 1 193 ? 19.544 -0.553 -32.662 1.00 70.00 193 LYS A N 1
ATOM 1567 C CA . LYS A 1 193 ? 20.465 -1.654 -33.009 1.00 70.00 193 LYS A CA 1
ATOM 1568 C C . LYS A 1 193 ? 21.760 -1.672 -32.190 1.00 70.00 193 LYS A C 1
ATOM 1570 O O . LYS A 1 193 ? 22.604 -2.526 -32.419 1.00 70.00 193 LYS A O 1
ATOM 1575 N N . ASN A 1 194 ? 21.953 -0.696 -31.300 1.00 78.19 194 ASN A N 1
ATOM 1576 C CA . ASN A 1 194 ? 23.183 -0.515 -30.525 1.00 78.19 194 ASN A CA 1
ATOM 1577 C C . ASN A 1 194 ? 22.839 -0.283 -29.049 1.00 78.19 194 ASN A C 1
ATOM 1579 O O . ASN A 1 194 ? 23.099 0.791 -28.503 1.00 78.19 194 ASN A O 1
ATOM 1583 N N . ASN A 1 195 ? 22.212 -1.267 -28.411 1.00 81.06 195 ASN A N 1
ATOM 1584 C CA . ASN A 1 195 ? 21.894 -1.191 -26.990 1.00 81.06 195 ASN A CA 1
ATOM 1585 C C . ASN A 1 195 ? 23.106 -1.625 -26.160 1.00 81.06 195 ASN A C 1
ATOM 1587 O O . ASN A 1 195 ? 23.731 -2.645 -26.438 1.00 81.06 195 ASN A O 1
ATOM 1591 N N . ILE A 1 196 ? 23.449 -0.849 -25.131 1.00 85.12 196 ILE A N 1
ATOM 1592 C CA . ILE A 1 196 ? 24.463 -1.237 -24.145 1.00 85.12 196 ILE A CA 1
ATOM 1593 C C . ILE A 1 196 ? 23.746 -1.452 -22.819 1.00 85.12 196 ILE A C 1
ATOM 1595 O O . ILE A 1 196 ? 23.242 -0.503 -22.220 1.00 85.12 196 ILE A O 1
ATOM 1599 N N . PHE A 1 197 ? 23.736 -2.696 -22.346 1.00 84.19 197 PHE A N 1
ATOM 1600 C CA . PHE A 1 197 ? 23.206 -3.052 -21.035 1.00 84.19 197 PHE A CA 1
ATOM 1601 C C . PHE A 1 197 ? 24.349 -3.182 -20.029 1.00 84.19 197 PHE A C 1
ATOM 1603 O O . PHE A 1 197 ? 25.340 -3.866 -20.280 1.00 84.19 197 PHE A O 1
ATOM 1610 N N . ILE A 1 198 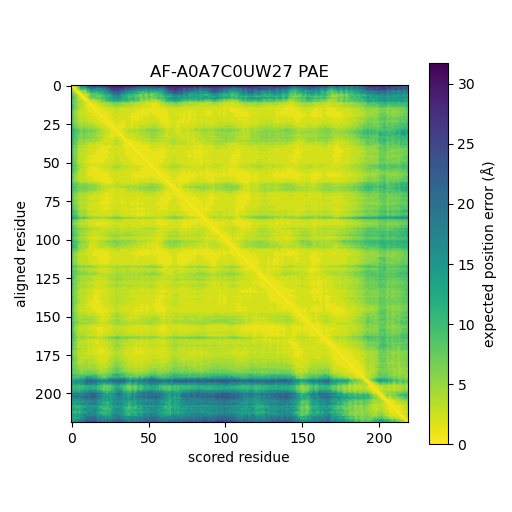? 24.204 -2.539 -18.871 1.00 86.00 198 ILE A N 1
ATOM 1611 C CA . ILE A 1 198 ? 25.113 -2.711 -17.733 1.00 86.00 198 ILE A CA 1
ATOM 1612 C C . ILE A 1 198 ? 24.351 -3.495 -16.669 1.00 86.00 198 ILE A C 1
ATOM 1614 O O . ILE A 1 198 ? 23.518 -2.939 -15.956 1.00 86.00 198 ILE A O 1
ATOM 1618 N N . LEU A 1 199 ? 24.624 -4.796 -16.588 1.00 83.50 199 LEU A N 1
ATOM 1619 C CA . LEU A 1 199 ? 23.995 -5.705 -15.634 1.00 83.50 199 LEU A CA 1
ATOM 1620 C C . LEU A 1 199 ? 24.986 -6.045 -14.519 1.00 83.50 199 LEU A C 1
ATOM 1622 O O . LEU A 1 199 ? 26.129 -6.417 -14.776 1.00 83.50 199 LEU A O 1
ATOM 1626 N N . GLY A 1 200 ? 24.549 -5.915 -13.271 1.00 82.75 200 GLY A N 1
ATOM 1627 C CA . GLY A 1 200 ? 25.350 -6.226 -12.092 1.00 82.75 200 GLY A CA 1
ATOM 1628 C C . GLY A 1 200 ? 24.464 -6.635 -10.921 1.00 82.75 200 GLY A C 1
ATOM 1629 O O . GLY A 1 200 ? 23.241 -6.630 -11.026 1.00 82.75 200 GLY A O 1
ATOM 1630 N N . GLY A 1 201 ? 25.077 -6.984 -9.794 1.00 78.81 201 GLY A N 1
ATOM 1631 C CA . GLY A 1 201 ? 24.364 -7.443 -8.603 1.00 78.81 201 GLY A CA 1
ATOM 1632 C C . GLY A 1 201 ? 25.054 -8.634 -7.949 1.00 78.81 201 GLY A C 1
ATOM 1633 O O . GLY A 1 201 ? 25.985 -9.212 -8.501 1.00 78.81 201 GLY A O 1
ATOM 1634 N N . ALA A 1 202 ? 24.609 -8.986 -6.743 1.00 76.56 202 ALA A N 1
ATOM 1635 C CA . ALA A 1 202 ? 25.168 -10.108 -5.985 1.00 76.56 202 ALA A CA 1
ATOM 1636 C C . ALA A 1 202 ? 24.599 -11.477 -6.403 1.00 76.56 202 ALA A C 1
ATOM 1638 O O . ALA A 1 202 ? 25.130 -12.505 -5.994 1.00 76.56 202 ALA A O 1
ATOM 1639 N N . LYS A 1 203 ? 23.513 -11.489 -7.183 1.00 73.50 203 LYS A N 1
ATOM 1640 C CA . LYS A 1 203 ? 22.878 -12.697 -7.712 1.00 73.50 203 LYS A CA 1
ATOM 1641 C C . LYS A 1 203 ? 23.056 -12.717 -9.219 1.00 73.50 203 LYS A C 1
ATOM 1643 O O . LYS A 1 203 ? 22.595 -11.800 -9.894 1.00 73.50 203 LYS A O 1
ATOM 1648 N N . LEU A 1 204 ? 23.765 -13.718 -9.717 1.00 76.88 204 LEU A N 1
ATOM 1649 C CA . LEU A 1 204 ? 24.156 -13.799 -11.124 1.00 76.88 204 LEU A CA 1
ATOM 1650 C C . LEU A 1 204 ? 23.057 -14.405 -12.000 1.00 76.88 204 LEU A C 1
ATOM 1652 O O . LEU A 1 204 ? 23.082 -14.218 -13.209 1.00 76.88 204 LEU A O 1
ATOM 1656 N N . GLU A 1 205 ? 22.086 -15.088 -11.401 1.00 77.19 205 GLU A N 1
ATOM 1657 C CA . GLU A 1 205 ? 21.032 -15.809 -12.111 1.00 77.19 205 GLU A CA 1
ATOM 1658 C C . GLU A 1 205 ? 20.036 -14.847 -12.779 1.00 77.19 205 GLU A C 1
ATOM 1660 O O . GLU A 1 205 ? 19.698 -15.020 -13.945 1.00 77.19 205 GLU A O 1
ATOM 1665 N N . GLU A 1 206 ? 19.631 -13.785 -12.072 1.00 77.88 206 GLU A N 1
ATOM 1666 C CA . GLU A 1 206 ? 18.657 -12.800 -12.569 1.00 77.88 206 GLU A CA 1
ATOM 1667 C C . GLU A 1 206 ? 19.176 -12.047 -13.826 1.00 77.88 206 GLU A C 1
ATOM 1669 O O . GLU A 1 206 ? 18.436 -11.936 -14.803 1.00 77.88 206 GLU A O 1
ATOM 1674 N N . PRO A 1 207 ? 20.443 -11.575 -13.884 1.00 81.00 207 PRO A N 1
ATOM 1675 C CA . PRO A 1 207 ? 21.024 -11.026 -15.112 1.00 81.00 207 PRO A CA 1
ATOM 1676 C C . PRO A 1 207 ? 21.072 -11.987 -16.304 1.00 81.00 207 PRO A C 1
ATOM 1678 O O . PRO A 1 207 ? 20.903 -11.531 -17.432 1.00 81.00 207 PRO A O 1
ATOM 1681 N N . LEU A 1 208 ? 21.323 -13.282 -16.085 1.00 82.06 208 LEU A N 1
ATOM 1682 C CA . LEU A 1 208 ? 21.456 -14.255 -17.177 1.00 82.06 208 LEU A CA 1
ATOM 1683 C C . LEU A 1 208 ? 20.124 -14.472 -17.900 1.00 82.06 208 LEU A C 1
ATOM 1685 O O . LEU A 1 208 ? 20.084 -14.394 -19.123 1.00 82.06 208 LEU A O 1
ATOM 1689 N N . GLU A 1 209 ? 19.025 -14.621 -17.158 1.00 83.19 209 GLU A N 1
ATOM 1690 C CA . GLU A 1 209 ? 17.682 -14.748 -17.748 1.00 83.19 209 GLU A CA 1
ATOM 1691 C C . GLU A 1 209 ? 17.281 -13.514 -18.573 1.00 83.19 209 GLU A C 1
ATOM 1693 O O . GLU A 1 209 ? 16.555 -13.615 -19.566 1.00 83.19 209 GLU A O 1
ATOM 1698 N N . ILE A 1 210 ? 17.742 -12.328 -18.165 1.00 82.25 210 ILE A N 1
ATOM 1699 C CA . ILE A 1 210 ? 17.509 -11.082 -18.901 1.00 82.25 210 ILE A CA 1
ATOM 1700 C C . ILE A 1 210 ? 18.318 -11.070 -20.204 1.00 82.25 210 ILE A C 1
ATOM 1702 O O . ILE A 1 210 ? 17.784 -10.676 -21.239 1.00 82.25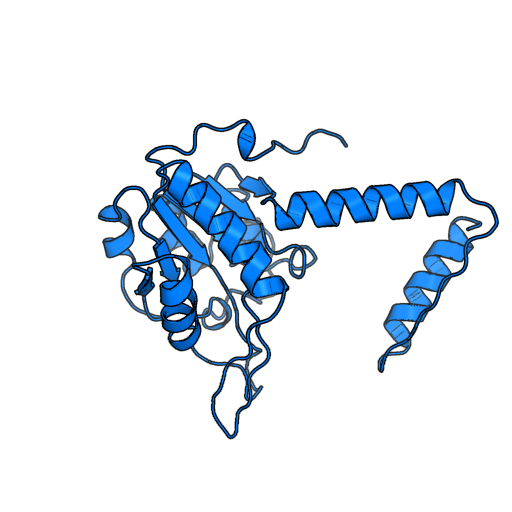 210 ILE A O 1
ATOM 1706 N N . ILE A 1 211 ? 19.581 -11.510 -20.163 1.00 83.06 211 ILE A N 1
ATOM 1707 C CA . ILE A 1 211 ? 20.440 -11.615 -21.351 1.00 83.06 211 ILE A CA 1
ATOM 1708 C C . ILE A 1 211 ? 19.827 -12.585 -22.361 1.00 83.06 211 ILE A C 1
ATOM 1710 O O . ILE A 1 211 ? 19.666 -12.206 -23.519 1.00 83.06 211 ILE A O 1
ATOM 1714 N N . ASP A 1 212 ? 19.433 -13.783 -21.924 1.00 84.38 212 ASP A N 1
ATOM 1715 C CA . ASP A 1 212 ? 18.846 -14.801 -22.802 1.00 84.38 212 ASP A CA 1
ATOM 1716 C C . ASP A 1 212 ? 17.574 -14.275 -23.490 1.00 84.38 212 ASP A C 1
ATOM 1718 O O . ASP A 1 212 ? 17.439 -14.370 -24.708 1.00 84.38 212 ASP A O 1
ATOM 1722 N N . ASN A 1 213 ? 16.691 -13.597 -22.745 1.00 82.25 213 ASN A N 1
ATOM 1723 C CA . ASN A 1 213 ? 15.480 -12.991 -23.310 1.00 82.25 213 ASN A CA 1
ATOM 1724 C C . ASN A 1 213 ? 15.749 -11.886 -24.345 1.00 82.25 213 ASN A C 1
ATOM 1726 O O . ASN A 1 213 ? 14.926 -11.688 -25.240 1.00 82.25 213 ASN A O 1
ATOM 1730 N N . PHE A 1 214 ? 16.829 -11.111 -24.199 1.00 80.12 214 PHE A N 1
ATOM 1731 C CA . PHE A 1 214 ? 17.175 -10.076 -25.178 1.00 80.12 214 PHE A CA 1
ATOM 1732 C C . PHE A 1 214 ? 17.858 -10.674 -26.410 1.00 80.12 214 PHE A C 1
ATOM 1734 O O . PHE A 1 214 ? 17.491 -10.308 -27.526 1.00 80.12 214 PHE A O 1
ATOM 1741 N N . LEU A 1 215 ? 18.745 -11.657 -26.230 1.00 79.62 215 LEU A N 1
ATOM 1742 C CA . LEU A 1 215 ? 19.354 -12.388 -27.345 1.00 79.62 215 LEU A CA 1
ATOM 1743 C C . LEU A 1 215 ? 18.298 -13.096 -28.205 1.00 79.62 215 LEU A C 1
ATOM 1745 O O . LEU A 1 215 ? 18.354 -13.001 -29.427 1.00 79.62 215 LEU A O 1
ATOM 1749 N N . ASP A 1 216 ? 17.290 -13.719 -27.585 1.00 79.25 216 ASP A N 1
ATOM 1750 C CA . ASP A 1 216 ? 16.167 -14.355 -28.291 1.00 79.25 216 ASP A CA 1
ATOM 1751 C C . ASP A 1 216 ? 15.325 -13.365 -29.118 1.00 79.25 216 ASP A C 1
ATOM 1753 O O . ASP A 1 216 ? 14.595 -13.765 -30.028 1.00 79.25 216 ASP A O 1
ATOM 1757 N N . LYS A 1 217 ? 15.404 -12.066 -28.806 1.00 71.75 217 LYS A N 1
ATOM 1758 C CA . LYS A 1 217 ? 14.702 -10.987 -29.514 1.00 71.75 217 LYS A CA 1
ATOM 1759 C C . LYS A 1 217 ? 15.572 -10.266 -30.549 1.00 71.75 217 LYS A C 1
ATOM 1761 O O . LYS A 1 217 ? 15.122 -9.253 -31.081 1.00 71.75 217 LYS A O 1
ATOM 1766 N N . ASP A 1 218 ? 16.772 -10.778 -30.841 1.00 70.56 218 ASP A N 1
ATOM 1767 C CA . ASP A 1 218 ? 17.773 -10.145 -31.714 1.00 70.56 218 ASP A CA 1
ATOM 1768 C C . ASP A 1 218 ? 18.112 -8.694 -31.295 1.00 70.56 218 ASP A C 1
ATOM 1770 O O . ASP A 1 218 ? 18.353 -7.820 -32.136 1.00 70.56 218 ASP A O 1
ATOM 1774 N N . VAL A 1 219 ? 18.097 -8.440 -29.980 1.00 59.12 219 VAL A N 1
ATOM 1775 C CA . VAL A 1 219 ? 18.379 -7.147 -29.332 1.00 59.12 219 VAL A CA 1
ATOM 1776 C C . VAL A 1 219 ? 19.823 -7.049 -28.853 1.00 59.12 219 VAL A C 1
ATOM 1778 O O . VAL A 1 219 ? 20.328 -8.036 -28.272 1.00 59.12 219 VAL A O 1
#

pLDDT: mean 91.87, std 9.08, range [46.34, 98.81]

Mean predicted aligned error: 5.35 Å

Solvent-accessible surface area (backbone atoms only — not comparable to full-atom values): 12413 Å² total; per-residue (Å²): 141,84,83,74,64,56,59,83,81,50,88,48,55,78,32,30,34,36,34,27,40,61,58,62,56,59,60,42,74,88,80,68,43,75,50,88,52,75,59,49,52,56,50,50,50,51,51,48,54,39,34,74,47,29,13,19,38,37,38,40,32,43,34,63,45,94,94,43,86,49,47,49,73,39,65,67,55,36,62,55,46,26,80,79,66,51,68,50,47,71,42,57,81,93,58,80,68,70,62,61,82,69,55,45,68,40,34,36,34,36,48,29,29,47,74,74,44,78,59,26,75,38,97,54,53,55,75,56,20,36,67,26,70,69,36,58,69,45,53,84,67,37,63,34,36,28,49,28,30,54,94,51,65,92,43,72,23,23,83,70,38,9,51,59,87,77,31,64,62,26,53,21,72,58,22,51,48,55,52,50,52,50,52,50,50,53,52,49,46,76,71,44,95,79,78,84,84,90,80,84,72,96,58,69,64,67,54,48,58,52,50,52,59,34,54,79,64,80,85

Foldseek 3Di:
DPPFDAPVVDLQAQFEEEEEAEPQFDADLVVRDGDDDPRLVVVLVLLVVQLVSQHQYEYAYAYDAPPDSGRDKCPVVQVVSCVRQPDEAEDEPPGAPVVLLVGGGSYHYYYIHPNVFVQQQDPDDLQVLLVGPVNVRCLVSGAEYEYAYLVCCPGPGSNNRNCVVRHHYHYTPNRVVVVVVVVVVVVCLLPDLDDDDDDDDPDPVVVVVVVVVSVVSND

Radius of gyration: 18.66 Å; Cα contacts (8 Å, |Δi|>4): 365; chains: 1; bounding box: 42×37×50 Å

Secondary structure (DSSP, 8-state):
---PPPGGGS--TT-EEEEE------EETTTTEEPP-HHHHHHHHHHHHHHHTT-EEEEE---S-TTSTT---SHHHHHHHHHHHS-EEEE-TTS-STTGGGPPTT-EEEE--GGGSTTTTSS--HHHHTTSHHHHHHGGG-SEEEE--GGGTTS--HHHHTTTTTS-EEE-HHHHHHHHHHHHHHHHHHH-S--------S-SHHHHHHHHHHHTTT-